Protein 2XJ4 (pdb70)

Sequence (270 aa):
TRVIVVGNEKGGAGKSTIAVHLVTALLYGGAKVAVIDLDLRQRTSARFFENRRAWLDNKKIELPEPLALNLSDNDVALAERPEEEQVAGFEAAFARAMAECDFILIDTPGGDSAITRMAHGRADLVVTPMMNDSFVDFDMLGTVDPVTLELTKPSLYSLTVWEGRKQRALSGQRQAMDWVVLRNRLATTEARNRKRLEDRLNALAKRVGFRIGPGLRDRVIYRELFPFGLTIADLSPQVRPVPVSLQHLAARQELRALMHSLGLSAYSGET

Secondary structure (DSSP, 8-state):
-EEEEE--SSS-TTHHHHHHHHHHHHHHTT--EEEEE--TTT-HHHHHHHHHHHHHHHHT------EEE-SSS-HHHHTTS-HHHHHHHHHHHHHHHHHH-SEEEEE--SS--HHHHHHHHT-SEEEEEEESSHHHHTTTEEE-TTT--EEEE-HHHHHHHHHHHHHHHH-SS---EEEEEEE--TT--GGGHHHHHHHHHHHHHHH--EEEE-----HHHHHHGGGT--GGG-BTTB--S---STTHHHHHHHHHHHHHTT-GGG----

Structure (mmCIF, N/CA/C/O backbone):
data_2XJ4
#
_entry.id   2XJ4
#
_cell.length_a   81.334
_cell.length_b   81.334
_cell.length_c   124.206
_cell.angle_alpha   90.00
_cell.angle_beta   90.00
_cell.angle_gamma   120.00
#
_symmetry.space_group_name_H-M   'H 3'
#
loop_
_entity.id
_entity.type
_entity.pdbx_description
1 polymer MIPZ
2 water water
#
loop_
_atom_site.group_PDB
_atom_site.id
_atom_site.type_symbol
_atom_site.label_atom_id
_atom_site.label_alt_id
_atom_site.label_comp_id
_atom_site.label_asym_id
_atom_site.label_entity_id
_atom_site.label_seq_id
_atom_site.pdbx_PDB_ins_code
_atom_site.Cartn_x
_atom_site.Cartn_y
_atom_site.Cartn_z
_atom_site.occupancy
_atom_site.B_iso_or_equiv
_atom_site.auth_seq_id
_atom_site.auth_comp_id
_atom_site.auth_asym_id
_atom_site.auth_atom_id
_atom_site.pdbx_PDB_model_num
ATOM 1 N N . THR A 1 4 ? 31.007 -30.819 7.394 1.00 29.55 4 THR A N 1
ATOM 2 C CA . THR A 1 4 ? 30.193 -29.587 7.087 1.00 26.57 4 THR A CA 1
ATOM 3 C C . THR A 1 4 ? 28.835 -29.968 6.514 1.00 27.43 4 THR A C 1
ATOM 4 O O . THR A 1 4 ? 28.795 -30.907 5.658 1.00 29.67 4 THR A O 1
ATOM 8 N N . ARG A 1 5 ? 27.740 -29.289 6.933 1.00 23.02 5 ARG A N 1
ATOM 9 C CA . ARG A 1 5 ? 26.437 -29.570 6.362 1.00 22.10 5 ARG A CA 1
ATOM 10 C C . ARG A 1 5 ? 25.955 -28.355 5.575 1.00 17.79 5 ARG A C 1
ATOM 11 O O . ARG A 1 5 ? 26.142 -27.207 6.015 1.00 19.13 5 ARG A O 1
ATOM 19 N N . VAL A 1 6 ? 25.416 -28.572 4.402 1.00 14.08 6 VAL A N 1
ATOM 20 C CA . VAL A 1 6 ? 24.997 -27.520 3.517 1.00 13.03 6 VAL A CA 1
ATOM 21 C C . VAL A 1 6 ? 23.496 -27.414 3.503 1.00 12.90 6 VAL A C 1
ATOM 22 O O . VAL A 1 6 ? 22.765 -28.421 3.292 1.00 13.55 6 VAL A O 1
ATOM 26 N N . ILE A 1 7 ? 22.999 -26.211 3.795 1.00 11.81 7 ILE A N 1
ATOM 27 C CA . ILE A 1 7 ? 21.559 -25.977 3.855 1.00 11.11 7 ILE A CA 1
ATOM 28 C C . ILE A 1 7 ? 21.239 -24.993 2.726 1.00 12.10 7 ILE A C 1
ATOM 29 O O . ILE A 1 7 ? 21.861 -23.886 2.670 1.00 13.43 7 ILE A O 1
ATOM 34 N N . VAL A 1 8 ? 20.282 -25.320 1.848 1.00 11.84 8 VAL A N 1
ATOM 35 C CA . VAL A 1 8 ? 19.986 -24.453 0.719 1.00 11.15 8 VAL A CA 1
ATOM 36 C C . VAL A 1 8 ? 18.563 -23.938 0.886 1.00 12.98 8 VAL A C 1
ATOM 37 O O . VAL A 1 8 ? 17.632 -24.789 1.028 1.00 15.79 8 VAL A O 1
ATOM 41 N N . VAL A 1 9 ? 18.341 -22.604 0.871 1.00 10.96 9 VAL A N 1
ATOM 42 C CA . VAL A 1 9 ? 16.969 -22.083 1.085 1.00 9.87 9 VAL A CA 1
ATOM 43 C C . VAL A 1 9 ? 16.545 -21.573 -0.267 1.00 13.31 9 VAL A C 1
ATOM 44 O O . VAL A 1 9 ? 17.285 -20.803 -0.929 1.00 14.73 9 VAL A O 1
ATOM 48 N N . GLY A 1 10 ? 15.369 -21.961 -0.704 1.00 14.40 10 GLY A N 1
ATOM 49 C CA . GLY A 1 10 ? 14.914 -21.527 -2.066 1.00 16.34 10 GLY A CA 1
ATOM 50 C C . GLY A 1 10 ? 13.425 -21.786 -2.275 1.00 16.58 10 GLY A C 1
ATOM 51 O O . GLY A 1 10 ? 12.811 -22.507 -1.493 1.00 14.78 10 GLY A O 1
ATOM 52 N N . ASN A 1 11 ? 12.869 -21.115 -3.291 1.00 15.13 11 ASN A N 1
ATOM 53 C CA . ASN A 1 11 ? 11.554 -21.513 -3.778 1.00 13.63 11 ASN A CA 1
ATOM 54 C C . ASN A 1 11 ? 11.425 -21.002 -5.207 1.00 16.39 11 ASN A C 1
ATOM 55 O O . ASN A 1 11 ? 12.366 -20.378 -5.721 1.00 17.90 11 ASN A O 1
ATOM 60 N N . GLU A 1 12 ? 10.312 -21.219 -5.866 1.00 16.47 12 GLU A N 1
ATOM 61 C CA . GLU A 1 12 ? 10.262 -20.990 -7.295 1.00 18.66 12 GLU A CA 1
ATOM 62 C C . GLU A 1 12 ? 10.312 -19.513 -7.637 1.00 19.17 12 GLU A C 1
ATOM 63 O O . GLU A 1 12 ? 10.960 -19.182 -8.638 1.00 21.09 12 GLU A O 1
ATOM 69 N N . LYS A 1 13 ? 9.685 -18.631 -6.821 1.00 18.55 13 LYS A N 1
ATOM 70 C CA . LYS A 1 13 ? 9.545 -17.213 -7.206 1.00 21.64 13 LYS A CA 1
ATOM 71 C C . LYS A 1 13 ? 10.285 -16.283 -6.282 1.00 20.47 13 LYS A C 1
ATOM 72 O O . LYS A 1 13 ? 10.231 -15.075 -6.504 1.00 23.08 13 LYS A O 1
ATOM 78 N N . GLY A 1 14 ? 11.001 -16.815 -5.273 1.00 18.23 14 GLY A N 1
ATOM 79 C CA . GLY A 1 14 ? 11.792 -15.962 -4.406 1.00 19.53 14 GLY A CA 1
ATOM 80 C C . GLY A 1 14 ? 10.937 -15.292 -3.326 1.00 21.99 14 GLY A C 1
ATOM 81 O O . GLY A 1 14 ? 11.366 -14.295 -2.706 1.00 25.02 14 GLY A O 1
ATOM 82 N N . GLY A 1 15 ? 9.700 -15.728 -3.071 1.00 21.79 15 GLY A N 1
ATOM 83 C CA . GLY A 1 15 ? 9.026 -14.914 -2.079 1.00 21.47 15 GLY A CA 1
ATOM 84 C C . GLY A 1 15 ? 8.835 -15.674 -0.759 1.00 17.47 15 GLY A C 1
ATOM 85 O O . GLY A 1 15 ? 9.783 -16.369 -0.314 1.00 15.98 15 GLY A O 1
ATOM 86 N N . ALA A 1 16 ? 7.675 -15.489 -0.103 1.00 17.42 16 ALA A N 1
ATOM 87 C CA . ALA A 1 16 ? 7.385 -16.256 1.137 1.00 15.04 16 ALA A CA 1
ATOM 88 C C . ALA A 1 16 ? 8.444 -16.035 2.243 1.00 14.41 16 ALA A C 1
ATOM 89 O O . ALA A 1 16 ? 8.722 -16.909 3.048 1.00 16.09 16 ALA A O 1
ATOM 91 N N . GLY A 1 17 ? 8.956 -14.806 2.311 1.00 13.93 17 GLY A N 1
ATOM 92 C CA . GLY A 1 17 ? 9.830 -14.499 3.463 1.00 15.13 17 GLY A CA 1
ATOM 93 C C . GLY A 1 17 ? 11.110 -15.306 3.384 1.00 13.42 17 GLY A C 1
ATOM 94 O O . GLY A 1 17 ? 11.802 -15.462 4.425 1.00 15.38 17 GLY A O 1
ATOM 95 N N . LYS A 1 18 ? 11.548 -15.716 2.184 1.00 13.55 18 LYS A N 1
ATOM 96 C CA . LYS A 1 18 ? 12.674 -16.682 2.098 1.00 14.23 18 LYS A CA 1
ATOM 97 C C . LYS A 1 18 ? 13.938 -16.143 2.753 1.00 12.72 18 LYS A C 1
ATOM 98 O O . LYS A 1 18 ? 14.610 -16.858 3.508 1.00 13.43 18 LYS A O 1
ATOM 104 N N . SER A 1 19 ? 14.334 -14.892 2.467 1.00 12.40 19 SER A N 1
ATOM 105 C CA . SER A 1 19 ? 15.579 -14.374 3.025 1.00 11.72 19 SER A CA 1
ATOM 106 C C . SER A 1 19 ? 15.464 -14.042 4.507 1.00 12.11 19 SER A C 1
ATOM 107 O O . SER A 1 19 ? 16.448 -14.208 5.225 1.00 13.69 19 SER A O 1
ATOM 110 N N . THR A 1 20 ? 14.257 -13.704 5.004 1.00 11.96 20 THR A N 1
ATOM 111 C CA . THR A 1 20 ? 14.124 -13.523 6.436 1.00 11.45 20 THR A CA 1
ATOM 112 C C . THR A 1 20 ? 14.327 -14.871 7.133 1.00 12.18 20 THR A C 1
ATOM 113 O O . THR A 1 20 ? 15.019 -14.934 8.153 1.00 13.28 20 THR A O 1
ATOM 117 N N . ILE A 1 21 ? 13.765 -15.959 6.560 1.00 10.78 21 ILE A N 1
ATOM 118 C CA . ILE A 1 21 ? 14.040 -17.276 7.152 1.00 11.12 21 ILE A CA 1
ATOM 119 C C . ILE A 1 21 ? 15.513 -17.618 7.037 1.00 11.00 21 ILE A C 1
ATOM 120 O O . ILE A 1 21 ? 16.100 -18.093 8.030 1.00 12.14 21 ILE A O 1
ATOM 125 N N . ALA A 1 22 ? 16.151 -17.363 5.875 1.00 10.75 22 ALA A N 1
ATOM 126 C CA . ALA A 1 22 ? 17.552 -17.754 5.765 1.00 11.37 22 ALA A CA 1
ATOM 127 C C . ALA A 1 22 ? 18.436 -17.072 6.828 1.00 10.23 22 ALA A C 1
ATOM 128 O O . ALA A 1 22 ? 19.292 -17.736 7.463 1.00 12.74 22 ALA A O 1
ATOM 130 N N . VAL A 1 23 ? 18.231 -15.736 7.050 1.00 9.66 23 VAL A N 1
ATOM 131 C CA . VAL A 1 23 ? 19.173 -15.043 7.965 1.00 8.99 23 VAL A CA 1
ATOM 132 C C 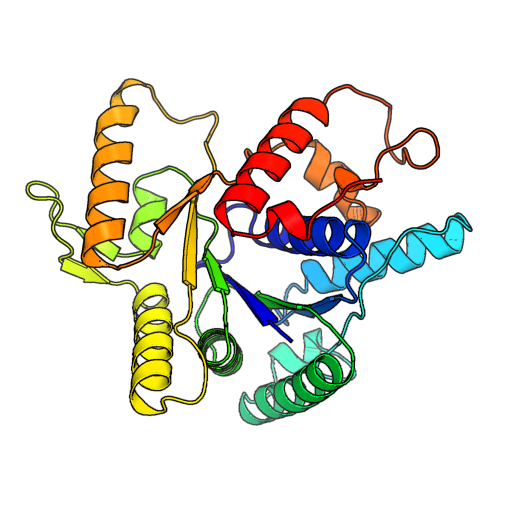. VAL A 1 23 ? 18.852 -15.415 9.431 1.00 10.48 23 VAL A C 1
ATOM 133 O O . VAL A 1 23 ? 19.760 -15.399 10.244 1.00 11.91 23 VAL A O 1
ATOM 137 N N . HIS A 1 24 ? 17.588 -15.784 9.728 1.00 10.54 24 HIS A N 1
ATOM 138 C CA . HIS A 1 24 ? 17.266 -16.264 11.092 1.00 10.41 24 HIS A CA 1
ATOM 139 C C . HIS A 1 24 ? 17.822 -17.670 11.314 1.00 11.77 24 HIS A C 1
ATOM 140 O O . HIS A 1 24 ? 18.226 -17.981 12.443 1.00 13.80 24 HIS A O 1
ATOM 147 N N . LEU A 1 25 ? 17.883 -18.519 10.292 1.00 12.28 25 LEU A N 1
ATOM 148 C CA . LEU A 1 25 ? 18.548 -19.834 10.437 1.00 13.55 25 LEU A CA 1
ATOM 149 C C . LEU A 1 25 ? 20.040 -19.626 10.735 1.00 12.87 25 LEU A C 1
ATOM 150 O O . LEU A 1 25 ? 20.595 -20.242 11.672 1.00 14.85 25 LEU A O 1
ATOM 155 N N . VAL A 1 26 ? 20.677 -18.659 10.047 1.00 11.97 26 VAL A N 1
ATOM 156 C CA . VAL A 1 26 ? 22.051 -18.442 10.241 1.00 11.83 26 VAL A CA 1
ATOM 157 C C . VAL A 1 26 ? 22.270 -17.952 11.687 1.00 11.68 26 VAL A C 1
ATOM 158 O O . VAL A 1 26 ? 23.168 -18.485 12.350 1.00 13.03 26 VAL A O 1
ATOM 162 N N . THR A 1 27 ? 21.547 -16.928 12.180 1.00 12.32 27 THR A N 1
ATOM 163 C CA . THR A 1 27 ? 21.851 -16.491 13.551 1.00 12.45 27 THR A CA 1
ATOM 164 C C . THR A 1 27 ? 21.501 -17.542 14.574 1.00 13.99 27 THR A C 1
ATOM 165 O O . THR A 1 27 ? 22.202 -17.628 15.615 1.00 15.73 27 THR A O 1
ATOM 169 N N . ALA A 1 28 ? 20.439 -18.325 14.385 1.00 13.38 28 ALA A N 1
ATOM 170 C CA . ALA A 1 28 ? 20.133 -19.395 15.362 1.00 13.84 28 ALA A CA 1
ATOM 171 C C . ALA A 1 28 ? 21.340 -20.343 15.444 1.00 13.29 28 ALA A C 1
ATOM 172 O O . ALA A 1 28 ? 21.725 -20.775 16.561 1.00 14.47 28 ALA A O 1
ATOM 174 N N . LEU A 1 29 ? 21.940 -20.716 14.298 1.00 13.50 29 LEU A N 1
ATOM 175 C CA . LEU A 1 29 ? 23.087 -21.677 14.355 1.00 15.03 29 LEU A CA 1
ATOM 176 C C . LEU A 1 29 ? 24.337 -20.969 14.929 1.00 14.68 29 LEU A C 1
ATOM 177 O O . LEU A 1 29 ? 25.102 -21.618 15.687 1.00 17.39 29 LEU A O 1
ATOM 182 N N . LEU A 1 30 ? 24.523 -19.663 14.697 1.00 14.62 30 LEU A N 1
ATOM 183 C CA . LEU A 1 30 ? 25.666 -18.945 15.310 1.00 14.41 30 LEU A CA 1
ATOM 184 C C . LEU A 1 30 ? 25.494 -18.916 16.835 1.00 15.20 30 LEU A C 1
ATOM 185 O O . LEU A 1 30 ? 26.484 -19.206 17.542 1.00 18.60 30 LEU A O 1
ATOM 190 N N . TYR A 1 31 ? 24.302 -18.634 17.356 1.00 16.11 31 TYR A N 1
ATOM 191 C CA . TYR A 1 31 ? 24.169 -18.609 18.819 1.00 17.57 31 TYR A CA 1
ATOM 192 C C . TYR A 1 31 ? 24.276 -19.997 19.426 1.00 19.23 31 TYR A C 1
ATOM 193 O O . TYR A 1 31 ? 24.482 -20.145 20.648 1.00 22.99 31 TYR A O 1
ATOM 202 N N . GLY A 1 32 ? 24.106 -21.019 18.600 1.00 17.52 32 GLY A N 1
ATOM 203 C CA . GLY A 1 32 ? 24.302 -22.450 19.069 1.00 21.01 32 GLY A CA 1
ATOM 204 C C . GLY A 1 32 ? 25.780 -22.795 19.075 1.00 23.59 32 GLY A C 1
ATOM 205 O O . GLY A 1 32 ? 26.188 -23.931 19.531 1.00 27.74 32 GLY A O 1
ATOM 206 N N . GLY A 1 33 ? 26.637 -21.844 18.664 1.00 23.13 33 GLY A N 1
ATOM 207 C CA . GLY A 1 33 ? 28.090 -22.079 18.743 1.00 24.23 33 GLY A CA 1
ATOM 208 C C . GLY A 1 33 ? 28.713 -22.641 17.465 1.00 24.47 33 GLY A C 1
ATOM 209 O O . GLY A 1 33 ? 29.941 -22.918 17.420 1.00 27.83 33 GLY A O 1
ATOM 210 N N . ALA A 1 34 ? 27.982 -22.655 16.349 1.00 22.17 34 ALA A N 1
ATOM 211 C CA . ALA A 1 34 ? 28.591 -23.115 15.121 1.00 22.87 34 ALA A CA 1
ATOM 212 C C . ALA A 1 34 ? 29.284 -21.983 14.303 1.00 22.05 34 ALA A C 1
ATOM 213 O O . ALA A 1 34 ? 28.895 -20.775 14.429 1.00 22.61 34 ALA A O 1
ATOM 215 N N . LYS A 1 35 ? 30.278 -22.351 13.471 1.00 20.89 35 LYS A N 1
ATOM 216 C CA . LYS A 1 35 ? 30.769 -21.413 12.489 1.00 19.82 35 LYS A CA 1
ATOM 217 C C . LYS A 1 35 ? 29.913 -21.600 11.239 1.00 18.73 35 LYS A C 1
ATOM 218 O O . LYS A 1 35 ? 29.685 -22.751 10.749 1.00 17.84 35 LYS A O 1
ATOM 224 N N . VAL A 1 36 ? 29.350 -20.490 10.739 1.00 15.76 36 VAL A N 1
ATOM 225 C CA . VAL A 1 36 ? 28.389 -20.569 9.635 1.00 13.53 36 VAL A CA 1
ATOM 226 C C . VAL A 1 36 ? 28.824 -19.656 8.498 1.00 13.51 36 VAL A C 1
ATOM 227 O O . VAL A 1 36 ? 29.174 -18.473 8.735 1.00 15.12 36 VAL A O 1
ATOM 231 N N . ALA A 1 37 ? 28.867 -20.213 7.282 1.00 13.73 37 ALA A N 1
ATOM 232 C CA . ALA A 1 37 ? 29.116 -19.423 6.078 1.00 13.41 37 ALA A CA 1
ATOM 233 C C . ALA A 1 37 ? 27.792 -19.058 5.460 1.00 15.05 37 ALA A C 1
ATOM 234 O O . ALA A 1 37 ? 26.822 -19.894 5.539 1.00 15.45 37 ALA A O 1
ATOM 236 N N . VAL A 1 38 ? 27.729 -17.915 4.808 1.00 11.23 38 VAL A N 1
ATOM 237 C CA . VAL A 1 38 ? 26.540 -17.555 4.067 1.00 11.84 38 VAL A CA 1
ATOM 238 C C . VAL A 1 38 ? 26.953 -17.212 2.640 1.00 12.33 38 VAL A C 1
ATOM 239 O O . VAL A 1 38 ? 27.834 -16.350 2.447 1.00 13.69 38 VAL A O 1
ATOM 243 N N . ILE A 1 39 ? 26.304 -17.838 1.653 1.00 11.93 39 ILE A N 1
ATOM 244 C CA . ILE A 1 39 ? 26.572 -17.571 0.221 1.00 11.94 39 ILE A CA 1
ATOM 245 C C . ILE A 1 39 ? 25.220 -17.165 -0.348 1.00 12.89 39 ILE A C 1
ATOM 246 O O . ILE A 1 39 ? 24.263 -17.931 -0.223 1.00 13.89 39 ILE A O 1
ATOM 251 N N . ASP A 1 40 ? 25.120 -15.995 -0.958 1.00 13.04 40 ASP A N 1
ATOM 252 C CA . ASP A 1 40 ? 23.871 -15.473 -1.521 1.00 11.61 40 ASP A CA 1
ATOM 253 C C . ASP A 1 40 ? 23.926 -15.573 -3.063 1.00 13.83 40 ASP A C 1
ATOM 254 O O . ASP A 1 40 ? 24.693 -14.820 -3.682 1.00 14.62 40 ASP A O 1
ATOM 259 N N . LEU A 1 41 ? 23.140 -16.490 -3.657 1.00 12.73 41 LEU A N 1
ATOM 260 C CA . LEU A 1 41 ? 23.167 -16.643 -5.086 1.00 13.66 41 LEU A CA 1
ATOM 261 C C . LEU A 1 41 ? 22.132 -15.743 -5.740 1.00 13.64 41 LEU A C 1
ATOM 262 O O . LEU A 1 41 ? 21.999 -15.799 -7.001 1.00 15.08 41 LEU A O 1
ATOM 267 N N . ASP A 1 42 ? 21.437 -14.879 -4.938 1.00 14.53 42 ASP A N 1
ATOM 268 C CA . ASP A 1 42 ? 20.585 -13.905 -5.599 1.00 15.27 42 ASP A CA 1
ATOM 269 C C . ASP A 1 42 ? 21.477 -12.707 -5.975 1.00 14.65 42 ASP A C 1
ATOM 270 O O . ASP A 1 42 ? 21.657 -11.771 -5.165 1.00 15.49 42 ASP A O 1
ATOM 275 N N . LEU A 1 43 ? 22.157 -12.796 -7.110 1.00 14.88 43 LEU A N 1
ATOM 276 C CA . LEU A 1 43 ? 23.212 -11.826 -7.445 1.00 15.25 43 LEU A CA 1
ATOM 277 C C . LEU A 1 43 ? 22.640 -10.468 -7.682 1.00 16.65 43 LEU A C 1
ATOM 278 O O . LEU A 1 43 ? 23.316 -9.468 -7.345 1.00 18.55 43 LEU A O 1
ATOM 283 N N . ARG A 1 44 ? 21.417 -10.397 -8.195 1.00 18.38 44 ARG A N 1
ATOM 284 C CA . ARG A 1 44 ? 20.782 -9.037 -8.479 1.00 21.68 44 ARG A CA 1
ATOM 285 C C . ARG A 1 44 ? 20.312 -8.341 -7.212 1.00 21.49 44 ARG A C 1
ATOM 286 O O . ARG A 1 44 ? 20.548 -7.143 -7.054 1.00 24.06 44 ARG A O 1
ATOM 294 N N . GLN A 1 45 ? 19.670 -9.071 -6.288 1.00 19.46 45 GLN A N 1
ATOM 295 C CA . GLN A 1 45 ? 19.036 -8.396 -5.133 1.00 17.29 45 GLN A CA 1
ATOM 296 C C . GLN A 1 45 ? 19.879 -8.550 -3.872 1.00 15.91 45 GLN A C 1
ATOM 297 O O . GLN A 1 45 ? 19.885 -7.618 -3.018 1.00 17.06 45 GLN A O 1
ATOM 303 N N . ARG A 1 46 ? 20.652 -9.633 -3.745 1.00 14.08 46 ARG A N 1
ATOM 304 C CA . ARG A 1 46 ? 21.575 -9.791 -2.593 1.00 13.82 46 ARG A CA 1
ATOM 305 C C . ARG A 1 46 ? 20.949 -9.575 -1.223 1.00 13.94 46 ARG A C 1
ATOM 306 O O . ARG A 1 46 ? 21.582 -8.956 -0.336 1.00 14.36 46 ARG A O 1
ATOM 314 N N . THR A 1 47 ? 19.692 -10.018 -1.023 1.00 13.51 47 THR A N 1
ATOM 315 C CA . THR A 1 47 ? 19.036 -9.698 0.248 1.00 12.42 47 THR A CA 1
ATOM 316 C C . THR A 1 47 ? 19.831 -10.221 1.430 1.00 11.83 47 THR A C 1
ATOM 317 O O . THR A 1 47 ? 19.993 -9.457 2.418 1.00 12.58 47 THR A O 1
ATOM 321 N N . SER A 1 48 ? 20.300 -11.485 1.370 1.00 12.11 48 SER A N 1
ATOM 322 C CA . SER A 1 48 ? 21.019 -12.031 2.559 1.00 12.32 48 SER A CA 1
ATOM 323 C C . SER A 1 48 ? 22.411 -11.392 2.680 1.00 11.03 48 SER A C 1
ATOM 324 O O . SER A 1 48 ? 22.864 -11.101 3.820 1.00 12.93 48 SER A O 1
ATOM 327 N N . ALA A 1 49 ? 23.110 -11.261 1.540 1.00 11.70 49 ALA A N 1
ATOM 328 C CA . ALA A 1 49 ? 24.425 -10.643 1.665 1.00 11.33 49 ALA A CA 1
ATOM 329 C C . ALA A 1 49 ? 24.337 -9.237 2.209 1.00 11.11 49 ALA A C 1
ATOM 330 O O . ALA A 1 49 ? 25.193 -8.824 3.071 1.00 12.93 49 ALA A O 1
ATOM 332 N N . ARG A 1 50 ? 23.349 -8.466 1.721 1.00 10.40 50 ARG A N 1
ATOM 333 C CA . ARG A 1 50 ? 23.203 -7.100 2.249 1.00 11.38 50 ARG A CA 1
ATOM 334 C C . ARG A 1 50 ? 22.873 -7.118 3.719 1.00 11.67 50 ARG A C 1
ATOM 335 O O . ARG A 1 50 ? 23.345 -6.227 4.479 1.00 12.33 50 ARG A O 1
ATOM 343 N N . PHE A 1 51 ? 22.010 -8.040 4.141 1.00 10.10 51 PHE A N 1
ATOM 344 C CA . PHE A 1 51 ? 21.664 -8.141 5.540 1.00 10.40 51 PHE A CA 1
ATOM 345 C C . PHE A 1 51 ? 22.946 -8.227 6.358 1.00 10.60 51 PHE A C 1
ATOM 346 O O . PHE A 1 51 ? 23.066 -7.554 7.415 1.00 10.62 51 PHE A O 1
ATOM 354 N N . PHE A 1 52 ? 23.876 -9.133 5.959 1.00 11.83 52 PHE A N 1
ATOM 355 C CA . PHE A 1 52 ? 25.074 -9.326 6.810 1.00 10.05 52 PHE A CA 1
ATOM 356 C C . PHE A 1 52 ? 26.068 -8.205 6.643 1.00 11.05 52 PHE A C 1
ATOM 357 O O . PHE A 1 52 ? 26.825 -7.889 7.592 1.00 13.15 52 PHE A O 1
ATOM 365 N N . GLU A 1 53 ? 26.031 -7.502 5.517 1.00 11.53 53 GLU A N 1
ATOM 366 C CA . GLU A 1 53 ? 26.826 -6.220 5.404 1.00 12.93 53 GLU A CA 1
ATOM 367 C C . GLU A 1 53 ? 26.248 -5.173 6.365 1.00 11.30 53 GLU A C 1
ATOM 368 O O . GLU A 1 53 ? 27.022 -4.392 7.016 1.00 12.69 53 GLU A O 1
ATOM 374 N N . ASN A 1 54 ? 24.909 -5.126 6.494 1.00 10.26 54 ASN A N 1
ATOM 375 C CA . ASN A 1 54 ? 24.293 -4.174 7.440 1.00 10.51 54 ASN A CA 1
ATOM 376 C C . ASN A 1 54 ? 24.680 -4.539 8.839 1.00 10.75 54 ASN A C 1
ATOM 377 O O . ASN A 1 54 ? 24.967 -3.633 9.638 1.00 11.29 54 ASN A O 1
ATOM 382 N N . ARG A 1 55 ? 24.684 -5.837 9.160 1.00 10.84 55 ARG A N 1
ATOM 383 C CA . ARG A 1 55 ? 24.989 -6.299 10.542 1.00 9.94 55 ARG A CA 1
ATOM 384 C C . ARG A 1 55 ? 26.427 -5.858 10.877 1.00 10.85 55 ARG A C 1
ATOM 385 O O . ARG A 1 55 ? 26.697 -5.342 11.975 1.00 13.24 55 ARG A O 1
ATOM 393 N N . ARG A 1 56 ? 27.379 -6.085 9.950 1.00 12.28 56 ARG A N 1
ATOM 394 C CA . ARG A 1 56 ? 28.826 -5.724 10.199 1.00 13.03 56 ARG A CA 1
ATOM 395 C C . ARG A 1 56 ? 28.922 -4.223 10.428 1.00 12.88 56 ARG A C 1
ATOM 396 O O . ARG A 1 56 ? 29.582 -3.762 11.353 1.00 15.39 56 ARG A O 1
ATOM 404 N N . ALA A 1 57 ? 28.271 -3.438 9.599 1.00 11.77 57 ALA A N 1
ATOM 405 C CA . ALA A 1 57 ? 28.345 -1.973 9.685 1.00 12.97 57 ALA A CA 1
ATOM 406 C C . ALA A 1 57 ? 27.684 -1.470 10.993 1.00 14.72 57 ALA A C 1
ATOM 407 O O . ALA A 1 57 ? 28.237 -0.529 11.642 1.00 17.71 57 ALA A O 1
ATOM 409 N N . TRP A 1 58 ? 26.550 -2.050 11.359 1.00 13.39 58 TRP A N 1
ATOM 410 C CA . TRP A 1 58 ? 25.877 -1.581 12.589 1.00 13.76 58 TRP A CA 1
ATOM 411 C C . TRP A 1 58 ? 26.685 -1.932 13.824 1.00 16.27 58 TRP A C 1
ATOM 412 O O . TRP A 1 58 ? 26.906 -1.081 14.732 1.00 17.74 58 TRP A O 1
ATOM 423 N N . LEU A 1 59 ? 27.226 -3.144 13.882 1.00 15.22 59 LEU A N 1
ATOM 424 C CA . LEU A 1 59 ? 28.048 -3.583 15.020 1.00 17.02 59 LEU A CA 1
ATOM 425 C C . LEU A 1 59 ? 29.335 -2.792 15.101 1.00 18.11 59 LEU A C 1
ATOM 426 O O . LEU A 1 59 ? 29.787 -2.477 16.213 1.00 21.72 59 LEU A O 1
ATOM 431 N N . ASP A 1 60 ? 29.918 -2.436 13.972 1.00 19.34 60 ASP A N 1
ATOM 432 C CA . ASP A 1 60 ? 31.166 -1.658 13.977 1.00 23.18 60 ASP A CA 1
ATOM 433 C C . ASP A 1 60 ? 30.856 -0.297 14.507 1.00 23.85 60 ASP A C 1
ATOM 434 O O . ASP A 1 60 ? 31.617 0.267 15.280 1.00 27.80 60 ASP A O 1
ATOM 439 N N . ASN A 1 61 ? 29.720 0.252 14.140 1.00 22.56 61 ASN A N 1
ATOM 440 C CA . ASN A 1 61 ? 29.408 1.591 14.566 1.00 26.15 61 ASN A CA 1
ATOM 441 C C . ASN A 1 61 ? 29.021 1.660 16.040 1.00 25.10 61 ASN A C 1
ATOM 442 O O . ASN A 1 61 ? 29.420 2.591 16.757 1.00 28.20 61 ASN A O 1
ATOM 447 N N . LYS A 1 62 ? 28.312 0.648 16.528 1.00 25.93 62 LYS A N 1
ATOM 448 C CA . LYS A 1 62 ? 27.971 0.579 17.939 1.00 25.84 62 LYS A CA 1
ATOM 449 C C . LYS A 1 62 ? 29.052 0.045 18.871 1.00 29.09 62 LYS A C 1
ATOM 450 O O . LYS A 1 62 ? 28.879 0.112 20.136 1.00 31.25 62 LYS A O 1
ATOM 456 N N . LYS A 1 63 ? 30.133 -0.499 18.304 1.00 29.68 63 LYS A N 1
ATOM 457 C CA . LYS A 1 63 ? 31.112 -1.228 19.079 1.00 32.41 63 LYS A CA 1
ATOM 458 C C . LYS A 1 63 ? 30.487 -2.293 19.992 1.00 32.45 63 LYS A C 1
ATOM 459 O O . LYS A 1 63 ? 30.906 -2.413 21.157 1.00 35.22 63 LYS A O 1
ATOM 465 N N . ILE A 1 64 ? 29.503 -3.066 19.476 1.00 31.24 64 ILE A N 1
ATOM 466 C CA . ILE A 1 64 ? 28.848 -4.201 20.178 1.00 30.48 64 ILE A CA 1
ATOM 467 C C . ILE A 1 64 ? 29.332 -5.418 19.485 1.00 29.43 64 ILE A C 1
ATOM 468 O O . ILE A 1 64 ? 29.612 -5.373 18.258 1.00 31.49 64 ILE A O 1
ATOM 473 N N . GLU A 1 65 ? 29.527 -6.461 20.242 1.00 28.00 65 GLU A N 1
ATOM 474 C CA . GLU A 1 65 ? 29.969 -7.763 19.669 1.00 30.06 65 GLU A CA 1
ATOM 475 C C . GLU A 1 65 ? 28.764 -8.734 19.626 1.00 28.02 65 GLU A C 1
ATOM 476 O O . GLU A 1 65 ? 28.054 -8.898 20.601 1.00 30.26 65 GLU A O 1
ATOM 482 N N . LEU A 1 66 ? 28.430 -9.224 18.449 1.00 23.15 66 LEU A N 1
ATOM 483 C CA . LEU A 1 66 ? 27.363 -10.251 18.311 1.00 19.15 66 LEU A CA 1
ATOM 484 C C . LEU A 1 66 ? 27.981 -11.267 17.339 1.00 17.49 66 LEU A C 1
ATOM 485 O O . LEU A 1 66 ? 28.886 -10.932 16.596 1.00 20.23 66 LEU A O 1
ATOM 490 N N . PRO A 1 67 ? 27.497 -12.513 17.312 1.00 16.95 67 PRO A N 1
ATOM 491 C CA . PRO A 1 67 ? 28.112 -13.492 16.381 1.00 16.75 67 PRO A CA 1
ATOM 492 C C . PRO A 1 67 ? 27.827 -13.055 14.937 1.00 15.14 67 PRO A C 1
ATOM 493 O O . PRO A 1 67 ? 26.760 -12.443 14.644 1.00 15.42 67 PRO A O 1
ATOM 497 N N . GLU A 1 68 ? 28.731 -13.362 14.026 1.00 14.64 68 GLU A N 1
ATOM 498 C CA . GLU A 1 68 ? 28.517 -13.021 12.597 1.00 13.34 68 GLU A CA 1
ATOM 499 C C . GLU A 1 68 ? 28.997 -14.196 11.787 1.00 13.06 68 GLU A C 1
ATOM 500 O O . GLU A 1 68 ? 29.932 -14.894 12.162 1.00 15.92 68 GLU A O 1
ATOM 506 N N . PRO A 1 69 ? 28.383 -14.388 10.650 1.00 12.65 69 PRO A N 1
ATOM 507 C CA . PRO A 1 69 ? 28.746 -15.556 9.822 1.00 12.27 69 PRO A CA 1
ATOM 508 C C . PRO A 1 69 ? 29.961 -15.141 8.955 1.00 13.15 69 PRO A C 1
ATOM 509 O O . PRO A 1 69 ? 30.284 -13.895 8.843 1.00 15.08 69 PRO A O 1
ATOM 513 N N . LEU A 1 70 ? 30.540 -16.121 8.255 1.00 13.59 70 LEU A N 1
ATOM 514 C CA . LEU A 1 70 ? 31.503 -15.807 7.232 1.00 12.74 70 LEU A CA 1
ATOM 515 C C . LEU A 1 70 ? 30.694 -15.579 5.944 1.00 14.20 70 LEU A C 1
ATOM 516 O O . LEU A 1 70 ? 30.142 -16.495 5.321 1.00 15.04 70 LEU A O 1
ATOM 521 N N . ALA A 1 71 ? 30.603 -14.345 5.551 1.00 14.31 71 ALA A N 1
ATOM 522 C CA . ALA A 1 71 ? 29.786 -13.975 4.388 1.00 13.76 71 ALA A CA 1
ATOM 523 C C . ALA A 1 71 ? 30.705 -13.989 3.187 1.00 15.49 71 ALA A C 1
ATOM 524 O O . ALA A 1 71 ? 31.666 -13.231 3.126 1.00 20.58 71 ALA A O 1
ATOM 526 N N . LEU A 1 72 ? 30.384 -14.801 2.173 1.00 14.32 72 LEU A N 1
ATOM 527 C CA . LEU A 1 72 ? 31.275 -14.992 1.026 1.00 14.46 72 LEU A CA 1
ATOM 528 C C . LEU A 1 72 ? 30.619 -14.482 -0.235 1.00 15.45 72 LEU A C 1
ATOM 529 O O . LEU A 1 72 ? 29.548 -14.935 -0.617 1.00 18.01 72 LEU A O 1
ATOM 534 N N . ASN A 1 73 ? 31.320 -13.545 -0.895 1.00 14.49 73 ASN A N 1
ATOM 535 C CA . ASN A 1 73 ? 30.819 -13.084 -2.223 1.00 15.13 73 ASN A CA 1
ATOM 536 C C . ASN A 1 73 ? 31.424 -13.945 -3.331 1.00 15.43 73 ASN A C 1
ATOM 537 O O . ASN A 1 73 ? 32.491 -14.583 -3.149 1.00 18.66 73 ASN A O 1
ATOM 542 N N . LEU A 1 74 ? 30.772 -14.002 -4.469 1.00 15.86 74 LEU A N 1
ATOM 543 C CA . LEU A 1 74 ? 31.240 -14.870 -5.552 1.00 16.29 74 LEU A CA 1
ATOM 544 C C . LEU A 1 74 ? 32.237 -14.108 -6.423 1.00 17.79 74 LEU A C 1
ATOM 545 O O . LEU A 1 74 ? 32.968 -14.742 -7.187 1.00 22.81 74 LEU A O 1
ATOM 550 N N . SER A 1 75 ? 32.320 -12.777 -6.308 1.00 17.09 75 SER A N 1
ATOM 551 C CA . SER A 1 75 ? 33.257 -11.992 -7.126 1.00 17.67 75 SER A CA 1
ATOM 552 C C . SER A 1 75 ? 33.498 -10.672 -6.432 1.00 19.10 75 SER A C 1
ATOM 553 O O . SER A 1 75 ? 32.957 -10.402 -5.317 1.00 19.82 75 SER A O 1
ATOM 556 N N . ASP A 1 76 ? 34.298 -9.818 -7.075 1.00 20.73 76 ASP A N 1
ATOM 557 C CA . ASP A 1 76 ? 34.465 -8.425 -6.586 1.00 23.11 76 ASP A CA 1
ATOM 558 C C . ASP A 1 76 ? 33.237 -7.551 -6.714 1.00 21.30 76 ASP A C 1
ATOM 559 O O . ASP A 1 76 ? 33.174 -6.467 -6.079 1.00 22.94 76 ASP A O 1
ATOM 564 N N . ASN A 1 77 ? 32.249 -7.943 -7.544 1.00 18.88 77 ASN A N 1
ATOM 565 C CA . ASN A 1 77 ? 31.030 -7.162 -7.616 1.00 18.37 77 ASN A CA 1
ATOM 566 C C . ASN A 1 77 ? 29.943 -8.099 -8.024 1.00 16.69 77 ASN A C 1
ATOM 567 O O . ASN A 1 77 ? 29.763 -8.384 -9.260 1.00 16.72 77 ASN A O 1
ATOM 572 N N . ASP A 1 78 ? 29.208 -8.616 -7.049 1.00 16.94 78 ASP A N 1
ATOM 573 C CA . ASP A 1 78 ? 28.227 -9.706 -7.391 1.00 15.98 78 ASP A CA 1
ATOM 574 C C . ASP A 1 78 ? 27.040 -9.155 -8.149 1.00 16.54 78 ASP A C 1
ATOM 575 O O . ASP A 1 78 ? 26.437 -9.890 -8.965 1.00 17.75 78 ASP A O 1
ATOM 580 N N . VAL A 1 79 ? 26.680 -7.873 -7.930 1.00 16.63 79 VAL A N 1
ATOM 581 C CA . VAL A 1 79 ? 25.579 -7.263 -8.758 1.00 17.43 79 VAL A CA 1
ATOM 582 C C . VAL A 1 79 ? 25.987 -7.282 -10.224 1.00 18.47 79 VAL A C 1
ATOM 583 O O . VAL A 1 79 ? 25.199 -7.711 -11.094 1.00 21.14 79 VAL A O 1
ATOM 587 N N . ALA A 1 80 ? 27.221 -6.924 -10.518 1.00 17.57 80 ALA A N 1
ATOM 588 C CA . ALA A 1 80 ? 27.678 -6.994 -11.914 1.00 19.19 80 ALA A CA 1
ATOM 589 C C . ALA A 1 80 ? 27.759 -8.438 -12.414 1.00 18.84 80 ALA A C 1
ATOM 590 O O . ALA A 1 80 ? 27.480 -8.703 -13.569 1.00 19.65 80 ALA A O 1
ATOM 592 N N . LEU A 1 81 ? 28.163 -9.386 -11.550 1.00 17.25 81 LEU A N 1
ATOM 593 C CA . LEU A 1 81 ? 28.261 -10.807 -11.905 1.00 15.90 81 LEU A CA 1
ATOM 594 C C . LEU A 1 81 ? 26.892 -11.349 -12.346 1.00 16.09 81 LEU A C 1
ATOM 595 O O . LEU A 1 81 ? 26.864 -12.283 -13.176 1.00 18.95 81 LEU A O 1
ATOM 600 N N . ALA A 1 82 ? 25.810 -10.766 -11.924 1.00 18.69 82 ALA A N 1
ATOM 601 C CA . ALA A 1 82 ? 24.481 -11.242 -12.330 1.00 18.61 82 ALA A CA 1
ATOM 602 C C . ALA A 1 82 ? 24.308 -11.202 -13.818 1.00 21.80 82 ALA A C 1
ATOM 603 O O . ALA A 1 82 ? 23.443 -11.942 -14.383 1.00 23.72 82 ALA A O 1
ATOM 605 N N . GLU A 1 83 ? 25.001 -10.277 -14.463 1.00 20.02 83 GLU A N 1
ATOM 606 C CA . GLU A 1 83 ? 24.788 -10.043 -15.901 1.00 22.22 83 GLU A CA 1
ATOM 607 C C . GLU A 1 83 ? 25.863 -10.753 -16.708 1.00 21.63 83 GLU A C 1
ATOM 608 O O . GLU A 1 83 ? 25.873 -10.625 -17.928 1.00 28.45 83 GLU A O 1
ATOM 614 N N . ARG A 1 84 ? 26.849 -11.423 -16.077 1.00 20.87 84 ARG A N 1
ATOM 615 C CA . ARG A 1 84 ? 27.920 -12.177 -16.748 1.00 19.65 84 ARG A CA 1
ATOM 616 C C . ARG A 1 84 ? 27.510 -13.565 -17.153 1.00 19.83 84 ARG A C 1
ATOM 617 O O . ARG A 1 84 ? 26.525 -14.133 -16.607 1.00 19.74 84 ARG A O 1
ATOM 625 N N . PRO A 1 85 ? 28.260 -14.181 -18.081 1.00 20.55 85 PRO A N 1
ATOM 626 C CA . PRO A 1 85 ? 27.961 -15.545 -18.459 1.00 20.92 85 PRO A CA 1
ATOM 627 C C . PRO A 1 85 ? 27.892 -16.518 -17.286 1.00 20.40 85 PRO A C 1
ATOM 628 O O . PRO A 1 85 ? 28.612 -16.368 -16.244 1.00 21.13 85 PRO A O 1
ATOM 632 N N . GLU A 1 86 ? 27.060 -17.524 -17.438 1.00 20.68 86 GLU A N 1
ATOM 633 C CA . GLU A 1 86 ? 26.911 -18.474 -16.306 1.00 20.60 86 GLU A CA 1
ATOM 634 C C . GLU A 1 86 ? 28.196 -19.203 -15.955 1.00 21.77 86 GLU A C 1
ATOM 635 O O . GLU A 1 86 ? 28.413 -19.545 -14.790 1.00 20.56 86 GLU A O 1
ATOM 641 N N . GLU A 1 87 ? 29.068 -19.436 -16.929 1.00 22.57 87 GLU A N 1
ATOM 642 C CA . GLU A 1 87 ? 30.318 -20.125 -16.609 1.00 23.62 87 GLU A CA 1
ATOM 643 C C . GLU A 1 87 ? 31.126 -19.231 -15.564 1.00 22.11 87 GLU A C 1
ATOM 644 O O . GLU A 1 87 ? 31.789 -19.770 -14.730 1.00 21.45 87 GLU A O 1
ATOM 650 N N . GLU A 1 88 ? 31.016 -17.898 -15.625 1.00 19.54 88 GLU A N 1
ATOM 651 C CA . GLU A 1 88 ? 31.797 -17.025 -14.657 1.00 19.69 88 GLU A CA 1
ATOM 652 C C . GLU A 1 88 ? 31.052 -17.109 -13.325 1.00 19.00 88 GLU A C 1
ATOM 653 O O . GLU A 1 88 ? 31.696 -17.075 -12.246 1.00 19.10 88 GLU A O 1
ATOM 659 N N . GLN A 1 89 ? 29.718 -17.270 -13.377 1.00 17.39 89 GLN A N 1
ATOM 660 C CA . GLN A 1 89 ? 28.992 -17.343 -12.095 1.00 17.23 89 GLN A CA 1
ATOM 661 C C . GLN A 1 89 ? 29.304 -18.650 -11.377 1.00 17.02 89 GLN A C 1
ATOM 662 O O . GLN A 1 89 ? 29.534 -18.693 -10.158 1.00 16.86 89 GLN A O 1
ATOM 668 N N . VAL A 1 90 ? 29.381 -19.740 -12.158 1.00 18.74 90 VAL A N 1
ATOM 669 C CA . VAL A 1 90 ? 29.769 -21.016 -11.588 1.00 18.17 90 VAL A CA 1
ATOM 670 C C . VAL A 1 90 ? 31.171 -21.002 -11.036 1.00 20.80 90 VAL A C 1
ATOM 671 O O . VAL A 1 90 ? 31.439 -21.575 -9.956 1.00 19.62 90 VAL A O 1
ATOM 675 N N . ALA A 1 91 ? 32.116 -20.391 -11.747 1.00 19.98 91 ALA A N 1
ATOM 676 C CA . ALA A 1 91 ? 33.460 -20.278 -11.175 1.00 20.70 91 ALA A CA 1
ATOM 677 C C . ALA A 1 91 ? 33.522 -19.562 -9.829 1.00 19.53 91 ALA A C 1
ATOM 678 O O . ALA A 1 91 ? 34.239 -19.996 -8.889 1.00 20.20 91 ALA A O 1
ATOM 680 N N . GLY A 1 92 ? 32.791 -18.444 -9.710 1.00 17.99 92 GLY A N 1
ATOM 681 C CA . GLY A 1 92 ? 32.802 -17.701 -8.451 1.00 16.50 92 GLY A CA 1
ATOM 682 C C . GLY A 1 92 ? 32.155 -18.584 -7.376 1.00 15.97 92 GLY A C 1
ATOM 683 O O . GLY A 1 92 ? 32.564 -18.546 -6.196 1.00 16.96 92 GLY A O 1
ATOM 684 N N . PHE A 1 93 ? 31.066 -19.285 -7.720 1.00 16.51 93 PHE A N 1
ATOM 685 C CA . PHE A 1 93 ? 30.384 -20.096 -6.702 1.00 15.18 93 PHE A CA 1
ATOM 686 C C . PHE A 1 93 ? 31.291 -21.186 -6.278 1.00 16.07 93 PHE A C 1
ATOM 687 O O . PHE A 1 93 ? 31.391 -21.470 -5.077 1.00 14.79 93 PHE A O 1
ATOM 695 N N . GLU A 1 94 ? 32.015 -21.811 -7.193 1.00 17.68 94 GLU A N 1
ATOM 696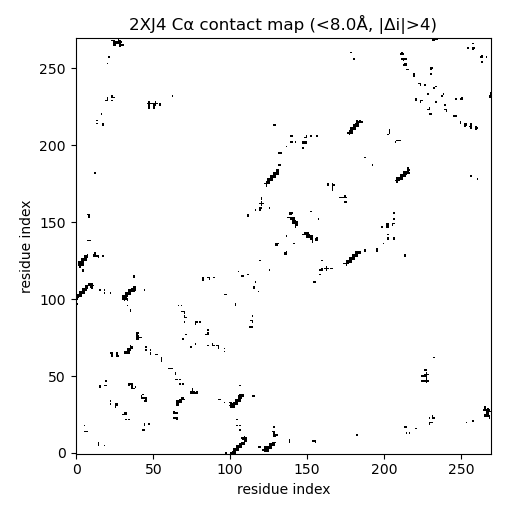 C CA . GLU A 1 94 ? 32.875 -22.926 -6.735 1.00 18.89 94 GLU A CA 1
ATOM 697 C C . GLU A 1 94 ? 33.968 -22.404 -5.780 1.00 20.30 94 GLU A C 1
ATOM 698 O O . GLU A 1 94 ? 34.319 -23.127 -4.791 1.00 19.44 94 GLU A O 1
ATOM 704 N N . ALA A 1 95 ? 34.556 -21.208 -6.064 1.00 18.67 95 ALA A N 1
ATOM 705 C CA . ALA A 1 95 ? 35.597 -20.692 -5.157 1.00 19.14 95 ALA A CA 1
ATOM 706 C C . ALA A 1 95 ? 34.998 -20.372 -3.758 1.00 17.44 95 ALA A C 1
ATOM 707 O O . ALA A 1 95 ? 35.620 -20.626 -2.729 1.00 19.12 95 ALA A O 1
ATOM 709 N N . ALA A 1 96 ? 33.776 -19.791 -3.734 1.00 16.66 96 ALA A N 1
ATOM 710 C CA . ALA A 1 96 ? 33.152 -19.392 -2.454 1.00 15.13 96 ALA A CA 1
ATOM 711 C C . ALA A 1 96 ? 32.840 -20.679 -1.715 1.00 15.63 96 ALA A C 1
ATOM 712 O O . ALA A 1 96 ? 33.054 -20.760 -0.496 1.00 15.73 96 ALA A O 1
ATOM 714 N N . PHE A 1 97 ? 32.335 -21.680 -2.415 1.00 15.38 97 PHE A N 1
ATOM 715 C CA . PHE A 1 97 ? 31.931 -22.910 -1.707 1.00 16.57 97 PHE A CA 1
ATOM 716 C C . PHE A 1 97 ? 33.173 -23.620 -1.185 1.00 18.90 97 PHE A C 1
ATOM 717 O O . PHE A 1 97 ? 33.154 -24.137 -0.039 1.00 19.29 97 PHE A O 1
ATOM 725 N N . ALA A 1 98 ? 34.304 -23.585 -1.971 1.00 17.73 98 ALA A N 1
ATOM 726 C CA . ALA A 1 98 ? 35.502 -24.199 -1.452 1.00 19.04 98 ALA A CA 1
ATOM 727 C C . ALA A 1 98 ? 35.997 -23.523 -0.185 1.00 20.69 98 ALA A C 1
ATOM 728 O O . ALA A 1 98 ? 36.406 -24.175 0.779 1.00 21.28 98 ALA A O 1
ATOM 730 N N . ARG A 1 99 ? 35.913 -22.192 -0.135 1.00 19.14 99 ARG A N 1
ATOM 731 C CA . ARG A 1 99 ? 36.281 -21.494 1.126 1.00 20.11 99 ARG A CA 1
ATOM 732 C C . ARG A 1 99 ? 35.384 -21.824 2.297 1.00 18.34 99 ARG A C 1
ATOM 733 O O . ARG A 1 99 ? 35.859 -22.010 3.408 1.00 20.30 99 ARG A O 1
ATOM 741 N N . ALA A 1 100 ? 34.097 -21.836 2.033 1.00 17.16 100 ALA A N 1
ATOM 742 C CA . ALA A 1 100 ? 33.148 -22.111 3.098 1.00 16.96 100 ALA A CA 1
ATOM 743 C C . ALA A 1 100 ? 33.384 -23.553 3.665 1.00 18.86 100 ALA A C 1
ATOM 744 O O . ALA A 1 100 ? 33.259 -23.756 4.896 1.00 21.18 100 ALA A O 1
ATOM 746 N N . MET A 1 101 ? 33.676 -24.526 2.773 1.00 20.83 101 MET A N 1
ATOM 747 C CA . MET A 1 101 ? 33.830 -25.975 3.145 1.00 22.73 101 MET A CA 1
ATOM 748 C C . MET A 1 101 ? 35.088 -26.110 4.005 1.00 24.57 101 MET A C 1
ATOM 749 O O . MET A 1 101 ? 35.167 -26.837 5.038 1.00 27.97 101 MET A O 1
ATOM 754 N N . ALA A 1 102 ? 36.078 -25.309 3.679 1.00 25.55 102 ALA A N 1
ATOM 755 C CA . ALA A 1 102 ? 37.330 -25.361 4.428 1.00 28.20 102 ALA A CA 1
ATOM 756 C C . ALA A 1 102 ? 37.201 -24.749 5.832 1.00 27.61 102 ALA A C 1
ATOM 757 O O . ALA A 1 102 ? 37.845 -25.177 6.781 1.00 31.95 102 ALA A O 1
ATOM 759 N N . GLU A 1 103 ? 36.253 -23.830 5.994 1.00 27.45 103 GLU A N 1
ATOM 760 C CA . GLU A 1 103 ? 36.166 -22.984 7.180 1.00 28.52 103 GLU A CA 1
ATOM 761 C C . GLU A 1 103 ? 34.997 -23.148 8.181 1.00 29.62 103 GLU A C 1
ATOM 762 O O . GLU A 1 103 ? 35.100 -22.706 9.361 1.00 33.37 103 GLU A O 1
ATOM 768 N N . CYS A 1 104 ? 33.893 -23.730 7.739 1.00 24.54 104 CYS A N 1
ATOM 769 C CA . CYS A 1 104 ? 32.687 -23.651 8.512 1.00 22.31 104 CYS A CA 1
ATOM 770 C C . CYS A 1 104 ? 32.025 -24.969 8.813 1.00 22.56 104 CYS A C 1
ATOM 771 O O . CYS A 1 104 ? 32.261 -25.993 8.125 1.00 24.44 104 CYS A O 1
ATOM 774 N N . ASP A 1 105 ? 31.177 -24.970 9.824 1.00 19.10 105 ASP A N 1
ATOM 775 C CA . ASP A 1 105 ? 30.395 -26.169 10.193 1.00 20.72 105 ASP A CA 1
ATOM 776 C C . ASP A 1 105 ? 29.106 -26.282 9.420 1.00 18.94 105 ASP A C 1
ATOM 777 O O . ASP A 1 105 ? 28.636 -27.429 9.148 1.00 19.23 105 ASP A O 1
ATOM 782 N N . PHE A 1 106 ? 28.459 -25.136 9.141 1.00 15.94 106 PHE A N 1
ATOM 783 C CA . PHE A 1 106 ? 27.245 -25.097 8.308 1.00 14.30 106 PHE A CA 1
ATOM 784 C C . PHE A 1 106 ? 27.492 -24.104 7.192 1.00 14.07 106 PHE A C 1
ATOM 785 O O . PHE A 1 106 ? 28.126 -23.076 7.403 1.00 14.61 106 PHE A O 1
ATOM 793 N N . ILE A 1 107 ? 26.963 -24.401 6.012 1.00 13.70 107 ILE A N 1
ATOM 794 C CA . ILE A 1 107 ? 27.050 -23.485 4.876 1.00 15.42 107 ILE A CA 1
ATOM 795 C C . ILE A 1 107 ? 25.590 -23.254 4.504 1.00 14.13 107 ILE A C 1
ATOM 796 O O . ILE A 1 107 ? 24.867 -24.205 4.115 1.00 15.97 107 ILE A O 1
ATOM 801 N N . LEU A 1 108 ? 25.170 -21.996 4.602 1.00 12.39 108 LEU A N 1
ATOM 802 C CA . LEU A 1 108 ? 23.792 -21.648 4.282 1.00 12.80 108 LEU A CA 1
ATOM 803 C C . LEU A 1 108 ? 23.829 -20.928 2.925 1.00 12.54 108 LEU A C 1
ATOM 804 O O . LEU A 1 108 ? 24.522 -19.912 2.778 1.00 13.65 108 LEU A O 1
ATOM 809 N N . ILE A 1 109 ? 23.068 -21.434 1.940 1.00 11.13 109 ILE A N 1
ATOM 810 C CA . ILE A 1 109 ? 23.091 -20.839 0.611 1.00 11.92 109 ILE A CA 1
ATOM 811 C C . ILE A 1 109 ? 21.678 -20.313 0.343 1.00 13.28 109 ILE A C 1
ATOM 812 O O . ILE A 1 109 ? 20.726 -21.109 0.296 1.00 13.03 109 ILE A O 1
ATOM 817 N N . ASP A 1 110 ? 21.544 -19.014 0.084 1.00 12.86 110 ASP A N 1
ATOM 818 C CA . ASP A 1 110 ? 20.224 -18.407 -0.229 1.00 13.20 110 ASP A CA 1
ATOM 819 C C . ASP A 1 110 ? 20.166 -18.335 -1.746 1.00 15.28 110 ASP A C 1
ATOM 820 O O . ASP A 1 110 ? 21.157 -18.022 -2.393 1.00 16.98 110 ASP A O 1
ATOM 825 N N . THR A 1 111 ? 19.039 -18.745 -2.317 1.00 16.39 111 THR A N 1
ATOM 826 C CA . THR A 1 111 ? 18.931 -18.787 -3.779 1.00 17.24 111 THR A CA 1
ATOM 827 C C . THR A 1 111 ? 17.778 -17.884 -4.231 1.00 19.33 111 THR A C 1
ATOM 828 O O . THR A 1 111 ? 16.791 -17.725 -3.487 1.00 21.36 111 THR A O 1
ATOM 832 N N . PRO A 1 112 ? 17.824 -17.343 -5.477 1.00 18.78 112 PRO A N 1
ATOM 833 C CA . PRO A 1 112 ? 16.762 -16.434 -5.906 1.00 20.42 112 PRO A CA 1
ATOM 834 C C . PRO A 1 112 ? 15.586 -17.210 -6.521 1.00 22.55 112 PRO A C 1
ATOM 835 O O . PRO A 1 112 ? 15.690 -18.400 -6.731 1.00 21.16 112 PRO A O 1
ATOM 839 N N . GLY A 1 113 ? 14.532 -16.545 -6.954 1.00 24.15 113 GLY A N 1
ATOM 840 C CA . GLY A 1 113 ? 13.542 -17.361 -7.746 1.00 24.74 113 GLY A CA 1
ATOM 841 C C . GLY A 1 113 ? 14.121 -17.693 -9.095 1.00 25.01 113 GLY A C 1
ATOM 842 O O . GLY A 1 113 ? 15.195 -17.145 -9.525 1.00 29.39 113 GLY A O 1
ATOM 843 N N . GLY A 1 114 ? 13.509 -18.616 -9.808 1.00 28.03 114 GLY A N 1
ATOM 844 C CA . GLY A 1 114 ? 13.986 -18.816 -11.167 1.00 27.76 114 GLY A CA 1
ATOM 845 C C . GLY A 1 114 ? 15.003 -19.942 -11.147 1.00 31.60 114 GLY A C 1
ATOM 846 O O . GLY A 1 114 ? 15.393 -20.507 -10.085 1.00 35.45 114 GLY A O 1
ATOM 847 N N . ASP A 1 115 ? 15.501 -20.223 -12.317 1.00 31.53 115 ASP A N 1
ATOM 848 C CA . ASP A 1 115 ? 16.377 -21.336 -12.514 1.00 32.19 115 ASP A CA 1
ATOM 849 C C . ASP A 1 115 ? 17.711 -20.711 -13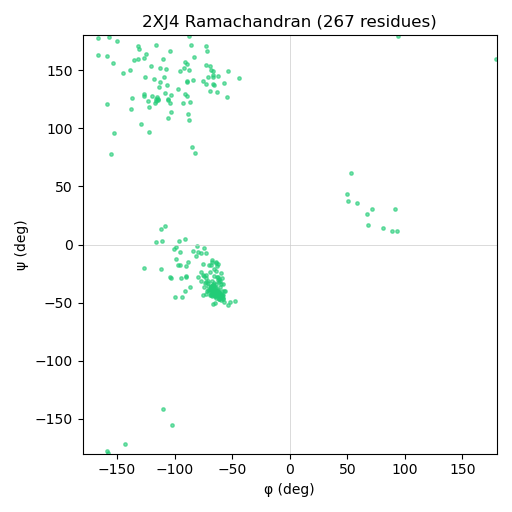.001 1.00 31.45 115 ASP A C 1
ATOM 850 O O . ASP A 1 115 ? 17.707 -19.656 -13.689 1.00 33.93 115 ASP A O 1
ATOM 855 N N . SER A 1 116 ? 18.817 -21.262 -12.565 1.00 26.98 116 SER A N 1
ATOM 856 C CA . SER A 1 116 ? 20.134 -20.811 -13.053 1.00 25.97 116 SER A CA 1
ATOM 857 C C . SER A 1 116 ? 21.061 -21.955 -12.781 1.00 23.38 116 SER A C 1
ATOM 858 O O . SER A 1 116 ? 20.724 -22.813 -11.940 1.00 24.43 116 SER A O 1
ATOM 861 N N . ALA A 1 117 ? 22.221 -21.966 -13.443 1.00 21.83 117 ALA A N 1
ATOM 862 C CA . ALA A 1 117 ? 23.201 -23.061 -13.212 1.00 19.67 117 ALA A CA 1
ATOM 863 C C . ALA A 1 117 ? 23.581 -23.056 -11.729 1.00 18.30 117 ALA A C 1
ATOM 864 O O . ALA A 1 117 ? 23.708 -24.105 -11.148 1.00 19.81 117 ALA A O 1
ATOM 866 N N . ILE A 1 118 ? 23.820 -21.863 -11.133 1.00 17.39 118 ILE A N 1
ATOM 867 C CA . ILE A 1 118 ? 24.366 -21.911 -9.759 1.00 16.09 118 ILE A CA 1
ATOM 868 C C . ILE A 1 118 ? 23.321 -22.392 -8.767 1.00 16.68 118 ILE A C 1
ATOM 869 O O . ILE A 1 118 ? 23.655 -23.073 -7.832 1.00 16.05 118 ILE A O 1
ATOM 874 N N . THR A 1 119 ? 22.042 -22.054 -9.023 1.00 17.73 119 THR A N 1
ATOM 875 C CA . THR A 1 119 ? 20.968 -22.574 -8.134 1.00 17.23 119 THR A CA 1
ATOM 876 C C . THR A 1 119 ? 20.871 -24.086 -8.281 1.00 17.60 119 THR A C 1
ATOM 877 O O . THR A 1 119 ? 20.662 -24.794 -7.301 1.00 18.85 119 THR A O 1
ATOM 881 N N . ARG A 1 120 ? 20.942 -24.594 -9.526 1.00 17.67 120 ARG A N 1
ATOM 882 C CA . ARG A 1 120 ? 20.939 -26.051 -9.703 1.00 18.34 120 ARG A CA 1
ATOM 883 C C . ARG A 1 120 ? 22.075 -26.728 -8.954 1.00 18.12 120 ARG A C 1
ATOM 884 O O . ARG A 1 120 ? 21.860 -27.781 -8.235 1.00 19.55 120 ARG A O 1
ATOM 892 N N . MET A 1 121 ? 23.291 -26.164 -9.098 1.00 16.92 121 MET A N 1
ATOM 893 C CA . MET A 1 121 ? 24.478 -26.728 -8.425 1.00 18.05 121 MET A CA 1
ATOM 894 C C . MET A 1 121 ? 24.289 -26.701 -6.914 1.00 17.27 121 MET A C 1
ATOM 895 O O . MET A 1 121 ? 24.704 -27.668 -6.236 1.00 17.67 121 MET A O 1
ATOM 900 N N . ALA A 1 122 ? 23.740 -25.580 -6.367 1.00 16.45 122 ALA A N 1
ATOM 901 C CA . ALA A 1 122 ? 23.650 -25.500 -4.915 1.00 15.20 122 ALA A CA 1
ATOM 902 C C . ALA A 1 122 ? 22.703 -26.577 -4.448 1.00 15.58 122 ALA A C 1
ATOM 903 O O . ALA A 1 122 ? 22.958 -27.251 -3.421 1.00 15.22 122 ALA A O 1
ATOM 905 N N . HIS A 1 123 ? 21.560 -26.741 -5.113 1.00 16.76 123 HIS A N 1
ATOM 906 C CA . HIS A 1 123 ? 20.576 -27.762 -4.613 1.00 16.53 123 HIS A CA 1
ATOM 907 C C . HIS A 1 123 ? 21.178 -29.159 -4.744 1.00 18.55 123 HIS A C 1
ATOM 908 O O . HIS A 1 123 ? 20.987 -30.000 -3.854 1.00 20.24 123 HIS A O 1
ATOM 915 N N . GLY A 1 124 ? 22.008 -29.383 -5.782 1.00 16.56 124 GLY A N 1
ATOM 916 C CA . GLY A 1 124 ? 22.729 -30.681 -5.898 1.00 18.30 124 GLY A CA 1
ATOM 917 C C . GLY A 1 124 ? 23.667 -30.962 -4.736 1.00 17.74 124 GLY A C 1
ATOM 918 O O . GLY A 1 124 ? 23.893 -32.163 -4.440 1.00 19.84 124 GLY A O 1
ATOM 919 N N . ARG A 1 125 ? 24.248 -29.927 -4.070 1.00 16.72 125 ARG A N 1
ATOM 920 C CA . ARG A 1 125 ? 25.194 -30.147 -2.997 1.00 14.91 125 ARG A CA 1
ATOM 921 C C . ARG A 1 125 ? 24.541 -30.098 -1.617 1.00 15.50 125 ARG A C 1
ATOM 922 O O . ARG A 1 125 ? 25.227 -30.231 -0.600 1.00 16.57 125 ARG A O 1
ATOM 930 N N . ALA A 1 126 ? 23.209 -29.925 -1.570 1.00 15.59 126 ALA A N 1
ATOM 931 C CA . ALA A 1 126 ? 22.519 -29.679 -0.287 1.00 16.03 126 ALA A CA 1
ATOM 932 C C . ALA A 1 126 ? 22.504 -30.959 0.577 1.00 17.48 126 ALA A C 1
ATOM 933 O O . ALA A 1 126 ? 22.263 -32.053 0.057 1.00 19.27 126 ALA A O 1
ATOM 935 N N . ASP A 1 127 ? 22.618 -30.801 1.880 1.00 15.01 127 ASP A N 1
ATOM 936 C CA . ASP A 1 127 ? 22.201 -31.830 2.796 1.00 15.01 127 ASP A CA 1
ATOM 937 C C . ASP A 1 127 ? 20.781 -31.610 3.276 1.00 14.75 127 ASP A C 1
ATOM 938 O O . ASP A 1 127 ? 20.074 -32.590 3.682 1.00 16.05 127 ASP A O 1
ATOM 943 N N . LEU A 1 128 ? 20.367 -30.331 3.309 1.00 13.83 128 LEU A N 1
ATOM 944 C CA . LEU A 1 128 ? 18.980 -29.998 3.697 1.00 12.54 128 LEU A CA 1
ATOM 945 C C . LEU A 1 128 ? 18.527 -28.928 2.720 1.00 13.51 128 LEU A C 1
ATOM 946 O O . LEU A 1 128 ? 19.181 -27.875 2.657 1.00 13.70 128 LEU A O 1
ATOM 951 N N . VAL A 1 129 ? 17.390 -29.138 2.053 1.00 12.28 129 VAL A N 1
ATOM 952 C CA . VAL A 1 129 ? 16.771 -28.084 1.247 1.00 10.45 129 VAL A CA 1
ATOM 953 C C . VAL A 1 129 ? 15.592 -27.546 2.077 1.00 11.21 129 VAL A C 1
ATOM 954 O O . VAL A 1 129 ? 14.751 -28.334 2.556 1.00 11.71 129 VAL A O 1
ATOM 958 N N . VAL A 1 130 ? 15.525 -26.225 2.262 1.00 12.08 130 VAL A N 1
ATOM 959 C CA . VAL A 1 130 ? 14.428 -25.596 2.990 1.00 10.61 130 VAL A CA 1
ATOM 960 C C . VAL A 1 130 ? 13.673 -24.754 1.991 1.00 12.40 130 VAL A C 1
ATOM 961 O O . VAL A 1 130 ? 14.269 -23.849 1.342 1.00 11.16 130 VAL A O 1
ATOM 965 N N . THR A 1 131 ? 12.371 -24.978 1.847 1.00 11.84 131 THR A N 1
ATOM 966 C CA . THR A 1 131 ? 11.587 -24.305 0.818 1.00 11.07 131 THR A CA 1
ATOM 967 C C . THR A 1 131 ? 10.444 -23.549 1.546 1.00 11.50 131 THR A C 1
ATOM 968 O O . THR A 1 131 ? 9.401 -24.124 1.849 1.00 12.13 131 THR A O 1
ATOM 972 N N . PRO A 1 132 ? 10.631 -22.263 1.806 1.00 11.15 132 PRO A N 1
ATOM 973 C CA . PRO A 1 132 ? 9.537 -21.467 2.444 1.00 10.96 132 PRO A CA 1
ATOM 974 C C . PRO A 1 132 ? 8.358 -21.358 1.452 1.00 12.54 132 PRO A C 1
ATOM 975 O O . PRO A 1 132 ? 8.563 -21.032 0.253 1.00 13.46 132 PRO A O 1
ATOM 979 N N . MET A 1 133 ? 7.141 -21.499 1.959 1.00 13.35 133 MET A N 1
ATOM 980 C CA A MET A 1 133 ? 5.974 -21.542 1.096 0.60 14.16 133 MET A CA 1
ATOM 981 C CA B MET A 1 133 ? 6.006 -21.448 1.061 0.40 15.18 133 MET A CA 1
ATOM 982 C C . MET A 1 133 ? 4.814 -20.873 1.874 1.00 13.93 133 MET A C 1
ATOM 983 O O . MET A 1 133 ? 4.529 -21.350 2.986 1.00 15.20 133 MET A O 1
ATOM 992 N N . ASN A 1 134 ? 4.157 -19.866 1.319 1.00 13.99 134 ASN A N 1
ATOM 993 C CA . ASN A 1 134 ? 2.955 -19.358 1.974 1.00 13.79 134 ASN A CA 1
ATOM 994 C C . ASN A 1 134 ? 1.824 -20.332 1.930 1.00 15.09 134 ASN A C 1
ATOM 995 O O . ASN A 1 134 ? 1.718 -21.106 0.947 1.00 16.88 134 ASN A O 1
ATOM 1000 N N . ASP A 1 135 ? 0.959 -20.296 2.938 1.00 15.90 135 ASP A N 1
ATOM 1001 C CA . ASP A 1 135 ? -0.164 -21.284 3.028 1.00 17.21 135 ASP A CA 1
ATOM 1002 C C . ASP A 1 135 ? -1.333 -20.797 2.115 1.00 18.24 135 ASP A C 1
ATOM 1003 O O . ASP A 1 135 ? -2.295 -20.214 2.586 1.00 20.13 135 ASP A O 1
ATOM 1008 N N . SER A 1 136 ? -1.231 -21.003 0.807 1.00 16.58 136 SER A N 1
ATOM 1009 C CA . SER A 1 136 ? -2.316 -20.621 -0.103 1.00 17.15 136 SER A CA 1
ATOM 1010 C C . SER A 1 136 ? -2.267 -21.487 -1.343 1.00 18.11 136 SER A C 1
ATOM 1011 O O . SER A 1 136 ? -1.215 -22.065 -1.734 1.00 19.34 136 SER A O 1
ATOM 1014 N N . PHE A 1 137 ? -3.419 -21.600 -1.989 1.00 19.16 137 PHE A N 1
ATOM 1015 C CA . PHE A 1 137 ? -3.494 -22.524 -3.171 1.00 18.49 137 PHE A CA 1
ATOM 1016 C C . PHE A 1 137 ? -2.569 -22.078 -4.276 1.00 21.84 137 PHE A C 1
ATOM 1017 O O . PHE A 1 137 ? -1.909 -22.934 -4.931 1.00 24.69 137 PHE A O 1
ATOM 1025 N N . VAL A 1 138 ? -2.524 -20.769 -4.526 1.00 23.47 138 VAL A N 1
ATOM 1026 C CA . VAL A 1 138 ? -1.671 -20.271 -5.607 1.00 26.67 138 VAL A CA 1
ATOM 1027 C C . VAL A 1 138 ? -0.216 -20.611 -5.273 1.00 25.73 138 VAL A C 1
ATOM 1028 O O . VAL A 1 138 ? 0.580 -21.014 -6.167 1.00 27.89 138 VAL A O 1
ATOM 1032 N N . ASP A 1 139 ? 0.175 -20.444 -4.024 1.00 25.05 139 ASP A N 1
ATOM 1033 C CA . ASP A 1 139 ? 1.585 -20.696 -3.676 1.00 24.08 139 ASP A CA 1
ATOM 1034 C C . ASP A 1 139 ? 1.940 -22.164 -3.869 1.00 21.95 139 ASP A C 1
ATOM 1035 O O . ASP A 1 139 ? 3.098 -22.516 -4.288 1.00 24.26 139 ASP A O 1
ATOM 1040 N N . PHE A 1 140 ? 0.971 -23.067 -3.549 1.00 19.01 140 PHE A N 1
ATOM 1041 C CA . PHE A 1 140 ? 1.332 -24.522 -3.641 1.00 17.64 140 PHE A CA 1
ATOM 1042 C C . PHE A 1 140 ? 1.661 -24.926 -5.068 1.00 18.11 140 PHE A C 1
ATOM 1043 O O . PHE A 1 140 ? 2.351 -25.966 -5.282 1.00 17.73 140 PHE A O 1
ATOM 1051 N N . ASP A 1 141 ? 1.165 -24.179 -6.045 1.00 21.61 141 ASP A N 1
ATOM 1052 C CA . ASP A 1 141 ? 1.515 -24.519 -7.451 1.00 22.63 141 ASP A CA 1
ATOM 1053 C C . ASP A 1 141 ? 3.009 -24.396 -7.729 1.00 24.74 141 ASP A C 1
ATOM 1054 O O . ASP A 1 141 ? 3.536 -24.993 -8.703 1.00 26.97 141 ASP A O 1
ATOM 1059 N N . MET A 1 142 ? 3.739 -23.699 -6.854 1.00 21.81 142 MET A N 1
ATOM 1060 C CA . MET A 1 142 ? 5.206 -23.706 -6.993 1.00 21.51 142 MET A CA 1
ATOM 1061 C C . MET A 1 142 ? 5.864 -24.994 -6.592 1.00 20.64 142 MET A C 1
ATOM 1062 O O . MET A 1 142 ? 7.123 -25.072 -6.701 1.00 21.31 142 MET A O 1
ATOM 1067 N N . LEU A 1 143 ? 5.105 -25.935 -6.017 1.00 17.93 143 LEU A N 1
ATOM 1068 C CA . LEU A 1 143 ? 5.610 -27.319 -5.744 1.00 17.39 143 LEU A CA 1
ATOM 1069 C C . LEU A 1 143 ? 5.108 -28.209 -6.840 1.00 19.46 143 LEU A C 1
ATOM 1070 O O . LEU A 1 143 ? 5.843 -29.076 -7.371 1.00 22.07 143 LEU A O 1
ATOM 1075 N N . GLY A 1 144 ? 3.815 -28.080 -7.180 1.00 20.04 144 GLY A N 1
ATOM 1076 C CA . GLY A 1 144 ? 3.334 -28.867 -8.333 1.00 19.66 144 GLY A CA 1
ATOM 1077 C C . GLY A 1 144 ? 1.857 -28.548 -8.465 1.00 23.12 144 GLY A C 1
ATOM 1078 O O . GLY A 1 144 ? 1.237 -28.112 -7.478 1.00 22.98 144 GLY A O 1
ATOM 1079 N N . THR A 1 145 ? 1.302 -28.791 -9.668 1.00 23.71 145 THR A N 1
ATOM 1080 C CA . THR A 1 145 ? -0.175 -28.725 -9.872 1.00 25.48 145 THR A CA 1
ATOM 1081 C C . THR A 1 145 ? -0.779 -30.110 -9.547 1.00 26.04 145 THR A C 1
ATOM 1082 O O . THR A 1 145 ? -0.137 -31.149 -9.751 1.00 27.18 145 THR A O 1
ATOM 1086 N N . VAL A 1 146 ? -2.017 -30.140 -9.076 1.00 26.15 146 VAL A N 1
ATOM 1087 C CA . VAL A 1 146 ? -2.671 -31.415 -8.718 1.00 24.71 146 VAL A CA 1
ATOM 1088 C C . VAL A 1 146 ? -4.045 -31.439 -9.350 1.00 27.62 146 VAL A C 1
ATOM 1089 O O . VAL A 1 146 ? -4.575 -30.391 -9.690 1.00 25.98 146 VAL A O 1
ATOM 1093 N N . ASP A 1 147 ? -4.571 -32.663 -9.482 1.00 25.87 147 ASP A N 1
ATOM 1094 C CA . ASP A 1 147 ? -5.935 -32.783 -9.988 1.00 29.09 147 ASP A CA 1
ATOM 1095 C C . ASP A 1 147 ? -6.857 -32.236 -8.884 1.00 28.62 147 ASP A C 1
ATOM 1096 O O . ASP A 1 147 ? -6.715 -32.623 -7.725 1.00 27.50 147 ASP A O 1
ATOM 1101 N N . PRO A 1 148 ? -7.811 -31.344 -9.257 1.00 29.28 148 PRO A N 1
ATOM 1102 C CA . PRO A 1 148 ? -8.663 -30.743 -8.232 1.00 30.17 148 PRO A CA 1
ATOM 1103 C C . PRO A 1 148 ? -9.595 -31.735 -7.509 1.00 30.91 148 PRO A C 1
ATOM 1104 O O . PRO A 1 148 ? -10.093 -31.475 -6.399 1.00 32.66 148 PRO A O 1
ATOM 1108 N N . VAL A 1 149 ? -9.861 -32.871 -8.109 1.00 31.54 149 VAL A N 1
ATOM 1109 C CA . VAL A 1 149 ? -10.730 -33.825 -7.430 1.00 33.66 149 VAL A CA 1
ATOM 1110 C C . VAL A 1 149 ? -9.958 -34.827 -6.635 1.00 32.65 149 VAL A C 1
ATOM 1111 O O . VAL A 1 149 ? -10.324 -35.122 -5.502 1.00 34.85 149 VAL A O 1
ATOM 1115 N N . THR A 1 150 ? -8.879 -35.395 -7.212 1.00 29.81 150 THR A N 1
ATOM 1116 C CA . THR A 1 150 ? -8.217 -36.508 -6.482 1.00 28.70 150 THR A CA 1
ATOM 1117 C C . THR A 1 150 ? -7.008 -36.023 -5.667 1.00 29.05 150 THR A C 1
ATOM 1118 O O . THR A 1 150 ? -6.524 -36.723 -4.714 1.00 29.79 150 THR A O 1
ATOM 1122 N N . LEU A 1 151 ? -6.558 -34.813 -6.044 1.00 27.53 151 LEU A N 1
ATOM 1123 C CA . LEU A 1 151 ? -5.357 -34.177 -5.434 1.00 26.68 151 LEU A CA 1
ATOM 1124 C C . LEU A 1 151 ? -4.092 -34.923 -5.801 1.00 28.35 151 LEU A C 1
ATOM 1125 O O . LEU A 1 151 ? -3.024 -34.682 -5.194 1.00 28.33 151 LEU A O 1
ATOM 1130 N N . GLU A 1 152 ? -4.176 -35.747 -6.823 1.00 28.23 152 GLU A N 1
ATOM 1131 C CA . GLU A 1 152 ? -2.919 -36.351 -7.333 1.00 29.54 152 GLU A CA 1
ATOM 1132 C C . GLU A 1 152 ? -2.066 -35.385 -8.140 1.00 29.25 152 GLU A C 1
ATOM 1133 O O . GLU A 1 152 ? -2.605 -34.572 -8.928 1.00 26.47 152 GLU A O 1
ATOM 1139 N N . LEU A 1 153 ? -0.710 -35.460 -7.966 1.00 28.51 153 LEU A N 1
ATOM 1140 C CA . LEU A 1 153 ? 0.211 -34.609 -8.764 1.00 28.33 153 LEU A CA 1
ATOM 1141 C C . LEU A 1 153 ? -0.020 -34.770 -10.272 1.00 28.51 153 LEU A C 1
ATOM 1142 O O . LEU A 1 153 ? 0.021 -35.874 -10.750 1.00 31.75 153 LEU A O 1
ATOM 1147 N N . THR A 1 154 ? -0.236 -33.698 -11.026 1.00 28.67 154 THR A N 1
ATOM 1148 C CA . THR A 1 154 ? -0.277 -33.844 -12.462 1.00 30.86 154 THR A CA 1
ATOM 1149 C C . THR A 1 154 ? 1.034 -33.315 -13.067 1.00 31.63 154 THR A C 1
ATOM 1150 O O . THR A 1 154 ? 1.405 -33.735 -14.156 1.00 31.95 154 THR A O 1
ATOM 1154 N N . LYS A 1 155 ? 1.711 -32.353 -12.433 1.00 32.35 155 LYS A N 1
ATOM 1155 C CA . LYS A 1 155 ? 2.987 -31.864 -13.009 1.00 32.16 155 LYS A CA 1
ATOM 1156 C C . LYS A 1 155 ? 3.801 -31.202 -11.882 1.00 30.32 155 LYS A C 1
ATOM 1157 O O . LYS A 1 155 ? 3.337 -30.275 -11.238 1.00 29.07 155 LYS A O 1
ATOM 1163 N N . PRO A 1 156 ? 5.005 -31.702 -11.605 1.00 28.17 156 PRO A N 1
ATOM 1164 C CA . PRO A 1 156 ? 5.805 -31.030 -10.576 1.00 25.84 156 PRO A CA 1
ATOM 1165 C C . PRO A 1 156 ? 6.307 -29.711 -11.129 1.00 25.29 156 PRO A C 1
ATOM 1166 O O . PRO A 1 156 ? 6.445 -29.609 -12.317 1.00 26.78 156 PRO A O 1
ATOM 1170 N N . SER A 1 157 ? 6.608 -28.704 -10.282 1.00 22.26 157 SER A N 1
ATOM 1171 C CA . SER A 1 157 ? 7.181 -27.473 -10.803 1.00 21.73 157 SER A CA 1
ATOM 1172 C C . SER A 1 157 ? 8.615 -27.690 -11.223 1.00 21.38 157 SER A C 1
ATOM 1173 O O . SER A 1 157 ? 9.232 -28.717 -10.812 1.00 20.13 157 SER A O 1
ATOM 1176 N N . LEU A 1 158 ? 9.199 -26.681 -11.892 1.00 21.19 158 LEU A N 1
ATOM 1177 C CA . LEU A 1 158 ? 10.610 -26.799 -12.263 1.00 23.54 158 LEU A CA 1
ATOM 1178 C C . LEU A 1 158 ? 11.425 -26.821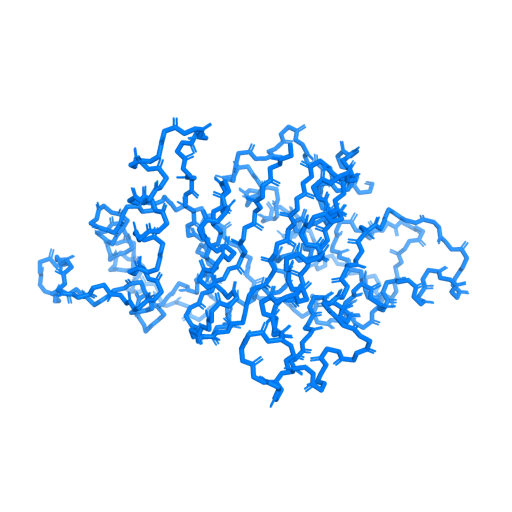 -10.951 1.00 20.92 158 LEU A C 1
ATOM 1179 O O . LEU A 1 158 ? 12.448 -27.555 -10.856 1.00 18.21 158 LEU A O 1
ATOM 1184 N N . TYR A 1 159 ? 11.013 -26.021 -9.946 1.00 18.79 159 TYR A N 1
ATOM 1185 C CA . TYR A 1 159 ? 11.692 -26.122 -8.643 1.00 16.44 159 TYR A CA 1
ATOM 1186 C C . TYR A 1 159 ? 11.733 -27.564 -8.080 1.00 17.28 159 TYR A C 1
ATOM 1187 O O . TYR A 1 159 ? 12.827 -28.076 -7.641 1.00 16.87 159 TYR A O 1
ATOM 1196 N N . SER A 1 160 ? 10.584 -28.218 -8.011 1.00 16.28 160 SER A N 1
ATOM 1197 C CA . SER A 1 160 ? 10.567 -29.553 -7.491 1.00 17.04 160 SER A CA 1
ATOM 1198 C C . SER A 1 160 ? 11.407 -30.490 -8.345 1.00 17.54 160 SER A C 1
ATOM 1199 O O . SER A 1 160 ? 12.087 -31.409 -7.797 1.00 17.04 160 SER A O 1
ATOM 1202 N N . LEU A 1 161 ? 11.327 -30.335 -9.677 1.00 17.61 161 LEU A N 1
ATOM 1203 C CA . LEU A 1 161 ? 12.174 -31.226 -10.592 1.00 19.12 161 LEU A CA 1
ATOM 1204 C C . LEU A 1 161 ? 13.642 -31.052 -10.243 1.00 18.86 161 LEU A C 1
ATOM 1205 O O . LEU A 1 161 ? 14.423 -32.021 -10.343 1.00 18.84 161 LEU A O 1
ATOM 1210 N N . THR A 1 162 ? 14.067 -29.836 -9.832 1.00 17.53 162 THR A N 1
ATOM 1211 C CA . THR A 1 162 ? 15.513 -29.597 -9.551 1.00 17.73 162 THR A CA 1
ATOM 1212 C C . THR A 1 162 ? 15.869 -30.360 -8.240 1.00 18.03 162 THR A C 1
ATOM 1213 O O . THR A 1 162 ? 16.973 -30.924 -8.143 1.00 19.15 162 THR A O 1
ATOM 1217 N N . VAL A 1 163 ? 14.963 -30.353 -7.253 1.00 17.26 163 VAL A N 1
ATOM 1218 C CA . VAL A 1 163 ? 15.259 -31.052 -6.006 1.00 16.83 163 VAL A CA 1
ATOM 1219 C C . VAL A 1 163 ? 15.273 -32.543 -6.335 1.00 17.10 163 VAL A C 1
ATOM 1220 O O . VAL A 1 163 ? 16.137 -33.308 -5.820 1.00 18.17 163 VAL A O 1
ATOM 1224 N N . TRP A 1 164 ? 14.299 -33.006 -7.127 1.00 15.42 164 TRP A N 1
ATOM 1225 C CA . TRP A 1 164 ? 14.295 -34.460 -7.515 1.00 17.01 164 TRP A CA 1
ATOM 1226 C C . TRP A 1 164 ? 15.613 -34.843 -8.190 1.00 16.45 164 TRP A C 1
ATOM 1227 O O . TRP A 1 164 ? 16.136 -35.934 -7.890 1.00 18.51 164 TRP A O 1
ATOM 1238 N N . GLU A 1 165 ? 16.162 -33.974 -9.051 1.00 17.23 165 GLU A N 1
ATOM 1239 C CA . GLU A 1 165 ? 17.398 -34.327 -9.739 1.00 17.94 165 GLU A CA 1
ATOM 1240 C C . GLU A 1 165 ? 18.559 -34.370 -8.749 1.00 18.56 165 GLU A C 1
ATOM 1241 O O . GLU A 1 165 ? 19.406 -35.267 -8.814 1.00 17.16 165 GLU A O 1
ATOM 1247 N N . GLY A 1 166 ? 18.581 -33.441 -7.772 1.00 17.54 166 GLY A N 1
ATOM 1248 C CA . GLY A 1 166 ? 19.628 -33.541 -6.700 1.00 17.57 166 GLY A CA 1
ATOM 1249 C C . GLY A 1 166 ? 19.517 -34.863 -5.961 1.00 18.42 166 GLY A C 1
ATOM 1250 O O 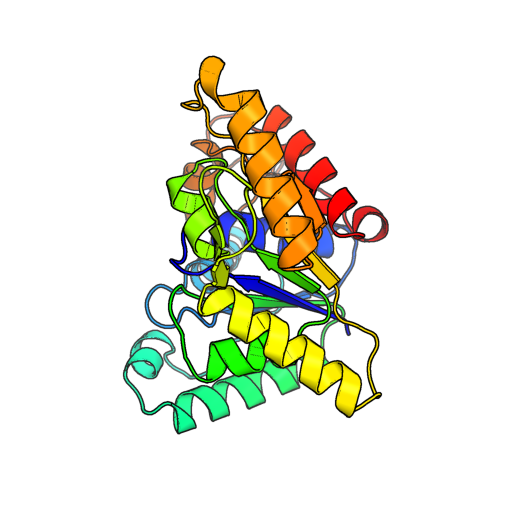. GLY A 1 166 ? 20.532 -35.476 -5.636 1.00 19.36 166 GLY A O 1
ATOM 1251 N N . ARG A 1 167 ? 18.290 -35.322 -5.692 1.00 17.85 167 ARG A N 1
ATOM 1252 C CA . ARG A 1 167 ? 18.135 -36.560 -4.903 1.00 19.51 167 ARG A CA 1
ATOM 1253 C C . ARG A 1 167 ? 18.551 -37.739 -5.753 1.00 18.57 167 ARG A C 1
ATOM 1254 O O . ARG A 1 167 ? 19.201 -38.664 -5.271 1.00 20.22 167 ARG A O 1
ATOM 1262 N N . LYS A 1 168 ? 18.199 -37.726 -7.027 1.00 17.08 168 LYS A N 1
ATOM 1263 C CA . LYS A 1 168 ? 18.547 -38.775 -7.917 1.00 17.73 168 LYS A CA 1
ATOM 1264 C C . LYS A 1 168 ? 20.086 -38.873 -8.004 1.00 16.62 168 LYS A C 1
ATOM 1265 O O . LYS A 1 168 ? 20.650 -39.959 -7.872 1.00 16.92 168 LYS A O 1
ATOM 1271 N N . GLN A 1 169 ? 20.761 -37.755 -8.167 1.00 15.24 169 GLN A N 1
ATOM 1272 C CA . GLN A 1 169 ? 22.232 -37.855 -8.328 1.00 15.29 169 GLN A CA 1
ATOM 1273 C C . GLN A 1 169 ? 22.907 -38.249 -7.014 1.00 17.37 169 GLN A C 1
ATOM 1274 O O . GLN A 1 169 ? 23.894 -39.013 -7.006 1.00 18.78 169 GLN A O 1
ATOM 1280 N N . ARG A 1 170 ? 22.313 -37.821 -5.896 1.00 18.50 170 ARG A N 1
ATOM 1281 C CA . ARG A 1 170 ? 22.891 -38.152 -4.622 1.00 20.88 170 ARG A CA 1
ATOM 1282 C C . ARG A 1 170 ? 22.773 -39.694 -4.432 1.00 20.43 170 ARG A C 1
ATOM 1283 O O . ARG A 1 170 ? 23.770 -40.337 -3.987 1.00 23.32 170 ARG A O 1
ATOM 1291 N N . ALA A 1 171 ? 21.646 -40.313 -4.869 1.00 20.51 171 ALA A N 1
ATOM 1292 C CA . ALA A 1 171 ? 21.460 -41.787 -4.848 1.00 22.32 171 ALA A CA 1
ATOM 1293 C C . ALA A 1 171 ? 22.427 -42.515 -5.771 1.00 23.03 171 ALA A C 1
ATOM 1294 O O . ALA A 1 171 ? 22.982 -43.549 -5.404 1.00 26.49 171 ALA A O 1
ATOM 1296 N N . LEU A 1 172 ? 22.626 -42.001 -6.956 1.00 20.51 172 LEU A N 1
ATOM 1297 C CA . LEU A 1 172 ? 23.487 -42.680 -7.914 1.00 21.51 172 LEU A CA 1
ATOM 1298 C C . LEU A 1 172 ? 24.954 -42.534 -7.600 1.00 22.94 172 LEU A C 1
ATOM 1299 O O . LEU A 1 172 ? 25.794 -43.277 -8.152 1.00 28.57 172 LEU A O 1
ATOM 1304 N N . SER A 1 173 ? 25.305 -41.590 -6.777 1.00 24.15 173 SER A N 1
ATOM 1305 C CA . SER A 1 173 ? 26.720 -41.519 -6.425 1.00 26.50 173 SER A CA 1
ATOM 1306 C C . SER A 1 173 ? 27.078 -42.330 -5.183 1.00 28.98 173 SER A C 1
ATOM 1307 O O . SER A 1 173 ? 28.200 -42.837 -5.096 1.00 34.75 173 SER A O 1
ATOM 1310 N N . GLY A 1 174 ? 26.214 -42.298 -4.186 1.00 29.08 174 GLY A N 1
ATOM 1311 C CA . GLY A 1 174 ? 26.408 -42.974 -2.904 1.00 32.63 174 GLY A CA 1
ATOM 1312 C C . GLY A 1 174 ? 27.745 -42.581 -2.316 1.00 34.29 174 GLY A C 1
ATOM 1313 O O . GLY A 1 174 ? 28.623 -43.503 -2.167 1.00 38.32 174 GLY A O 1
ATOM 1314 N N . GLN A 1 175 ? 27.951 -41.278 -2.034 1.00 29.13 175 GLN A N 1
ATOM 1315 C CA . GLN A 1 175 ? 29.078 -40.922 -1.224 1.00 28.33 175 GLN A CA 1
ATOM 1316 C C . GLN A 1 175 ? 28.650 -40.093 -0.072 1.00 29.81 175 GLN A C 1
ATOM 1317 O O . GLN A 1 175 ? 29.425 -39.927 0.847 1.00 33.83 175 GLN A O 1
ATOM 1323 N N . ARG A 1 176 ? 27.469 -39.466 -0.175 1.00 29.65 176 ARG A N 1
ATOM 1324 C CA . ARG A 1 176 ? 26.953 -38.653 0.971 1.00 30.71 176 ARG A CA 1
ATOM 1325 C C . ARG A 1 176 ? 25.604 -39.146 1.319 1.00 29.70 176 ARG A C 1
ATOM 1326 O O . ARG A 1 176 ? 24.978 -39.774 0.514 1.00 29.59 176 ARG A O 1
ATOM 1334 N N . GLN A 1 177 ? 25.141 -38.772 2.511 1.00 31.02 177 GLN A N 1
ATOM 1335 C CA . GLN A 1 177 ? 23.867 -39.235 3.044 1.00 31.33 177 GLN A CA 1
ATOM 1336 C C . GLN A 1 177 ? 22.721 -38.581 2.192 1.00 28.18 177 GLN A C 1
ATOM 1337 O O . GLN A 1 177 ? 22.902 -37.532 1.549 1.00 27.82 177 GLN A O 1
ATOM 1343 N N . ALA A 1 178 ? 21.588 -39.246 2.143 1.00 25.41 178 ALA A N 1
ATOM 1344 C CA . ALA A 1 178 ? 20.378 -38.735 1.548 1.00 24.88 178 ALA A CA 1
ATOM 1345 C C . ALA A 1 178 ? 20.119 -37.279 1.956 1.00 23.38 178 ALA A C 1
ATOM 1346 O O . ALA A 1 178 ? 20.376 -36.874 3.077 1.00 28.58 178 ALA A O 1
ATOM 1348 N N . MET A 1 179 ? 19.601 -36.502 1.060 1.00 19.89 179 MET A N 1
ATOM 1349 C CA . MET A 1 179 ? 19.324 -35.112 1.386 1.00 18.62 179 MET A CA 1
ATOM 1350 C C . MET A 1 179 ? 17.933 -34.975 1.967 1.00 19.42 179 MET A C 1
ATOM 1351 O O . MET A 1 179 ? 17.005 -35.683 1.515 1.00 25.52 179 MET A O 1
ATOM 1356 N N . ASP A 1 180 ? 17.778 -34.120 2.974 1.00 16.36 180 ASP A N 1
ATOM 1357 C CA . ASP A 1 180 ? 16.459 -33.930 3.581 1.00 15.22 180 ASP A CA 1
ATOM 1358 C C . ASP A 1 180 ? 15.786 -32.737 2.831 1.00 15.03 180 ASP A C 1
ATOM 1359 O O . ASP A 1 180 ? 16.528 -31.841 2.379 1.00 18.01 180 ASP A O 1
ATOM 1364 N N . TRP A 1 181 ? 14.443 -32.686 2.748 1.00 13.15 181 TRP A N 1
ATOM 1365 C CA . TRP A 1 181 ? 13.769 -31.580 2.080 1.00 14.06 181 TRP A CA 1
ATOM 1366 C C . TRP A 1 181 ? 12.607 -31.217 2.910 1.00 13.51 181 TRP A C 1
ATOM 1367 O O . TRP A 1 181 ? 11.709 -32.082 3.126 1.00 13.69 181 TRP A O 1
ATOM 1378 N N . VAL A 1 182 ? 12.592 -29.998 3.444 1.00 11.99 182 VAL A N 1
ATOM 1379 C CA . VAL A 1 182 ? 11.456 -29.552 4.274 1.00 11.94 182 VAL A CA 1
ATOM 1380 C C . VAL A 1 182 ? 10.826 -28.324 3.609 1.00 12.40 182 VAL A C 1
ATOM 1381 O O . VAL A 1 182 ? 11.552 -27.329 3.325 1.00 12.63 182 VAL A O 1
ATOM 1385 N N . VAL A 1 183 ? 9.505 -28.383 3.409 1.00 10.92 183 VAL A N 1
ATOM 1386 C CA . VAL A 1 183 ? 8.762 -27.195 2.988 1.00 11.05 183 VAL A CA 1
ATOM 1387 C C . VAL A 1 183 ? 8.322 -26.542 4.287 1.00 12.51 183 VAL A C 1
ATOM 1388 O O . VAL A 1 183 ? 7.670 -27.176 5.149 1.00 14.32 183 VAL A O 1
ATOM 1392 N N . LEU A 1 184 ? 8.581 -25.239 4.423 1.00 12.69 184 LEU A N 1
ATOM 1393 C CA . LEU A 1 184 ? 8.172 -24.520 5.649 1.00 12.55 184 LEU A CA 1
ATOM 1394 C C . LEU A 1 184 ? 6.940 -23.741 5.279 1.00 14.38 184 LEU A C 1
ATOM 1395 O O . LEU A 1 184 ? 6.980 -22.822 4.482 1.00 15.63 184 LEU A O 1
ATOM 1400 N N . ARG A 1 185 ? 5.822 -24.104 5.875 1.00 13.41 185 ARG A N 1
ATOM 1401 C CA . ARG A 1 185 ? 4.541 -23.480 5.551 1.00 13.83 185 ARG A CA 1
ATOM 1402 C C . ARG A 1 185 ? 4.328 -22.226 6.438 1.00 13.78 185 ARG A C 1
ATOM 1403 O O . ARG A 1 185 ? 4.171 -22.324 7.685 1.00 14.52 185 ARG A O 1
ATOM 1411 N N . ASN A 1 186 ? 4.337 -21.046 5.813 1.00 13.69 186 ASN A N 1
ATOM 1412 C CA . ASN A 1 186 ? 4.124 -19.822 6.573 1.00 12.38 186 ASN A CA 1
ATOM 1413 C C . ASN A 1 186 ? 2.607 -19.612 6.637 1.00 13.95 186 ASN A C 1
ATOM 1414 O O . ASN A 1 186 ? 1.914 -19.493 5.585 1.00 15.16 186 ASN A O 1
ATOM 1419 N N . ARG A 1 187 ? 2.099 -19.537 7.870 1.00 15.82 187 ARG A N 1
ATOM 1420 C CA . ARG A 1 187 ? 0.677 -19.148 7.994 1.00 15.90 187 ARG A CA 1
ATOM 1421 C C . ARG A 1 187 ? 0.447 -17.732 7.556 1.00 16.82 187 ARG A C 1
ATOM 1422 O O . ARG A 1 187 ? 1.326 -16.877 7.725 1.00 16.93 187 ARG A O 1
ATOM 1430 N N . LEU A 1 188 ? -0.724 -17.480 6.959 1.00 17.33 188 LEU A N 1
ATOM 1431 C CA . LEU A 1 188 ? -1.110 -16.148 6.469 1.00 18.44 188 LEU A CA 1
ATOM 1432 C C . LEU A 1 188 ? -2.249 -15.630 7.289 1.00 19.11 188 LEU A C 1
ATOM 1433 O O . LEU A 1 188 ? -3.240 -16.342 7.563 1.00 20.55 188 LEU A O 1
ATOM 1438 N N . ALA A 1 189 ? -2.197 -14.328 7.591 1.00 19.93 189 ALA A N 1
ATOM 1439 C CA . ALA A 1 189 ? -3.286 -13.755 8.398 1.00 19.98 189 ALA A CA 1
ATOM 1440 C C . ALA A 1 189 ? -4.598 -13.721 7.578 1.00 22.05 189 ALA A C 1
ATOM 1441 O O . ALA A 1 189 ? -5.723 -13.673 8.180 1.00 24.29 189 ALA A O 1
ATOM 1443 N N . THR A 1 190 ? -4.492 -13.707 6.237 1.00 19.89 190 THR A N 1
ATOM 1444 C CA . THR A 1 190 ? -5.675 -13.659 5.378 1.00 19.54 190 THR A CA 1
ATOM 1445 C C . THR A 1 190 ? -6.301 -15.030 5.122 1.00 18.11 190 THR A C 1
ATOM 1446 O O . THR A 1 190 ? -7.367 -15.104 4.480 1.00 19.68 190 THR A O 1
ATOM 1450 N N . THR A 1 191 ? -5.691 -16.137 5.577 1.00 16.40 191 THR A N 1
ATOM 1451 C CA . THR A 1 191 ? -6.317 -17.424 5.197 1.00 15.18 191 THR A CA 1
ATOM 1452 C C . THR A 1 191 ? -7.689 -17.550 5.771 1.00 14.08 191 THR A C 1
ATOM 1453 O O . THR A 1 191 ? -7.876 -17.430 7.016 1.00 16.36 191 THR A O 1
ATOM 1457 N N . GLU A 1 192 ? -8.646 -17.924 4.932 1.00 12.70 192 GLU A N 1
ATOM 1458 C CA . GLU A 1 192 ? -10.026 -18.029 5.395 1.00 11.29 192 GLU A CA 1
ATOM 1459 C C . GLU A 1 192 ? -10.304 -19.368 6.065 1.00 12.70 192 GLU A C 1
ATOM 1460 O O . GLU A 1 192 ? -9.843 -20.435 5.551 1.00 14.05 192 GLU A O 1
ATOM 1466 N N . ALA A 1 193 ? -11.110 -19.368 7.155 1.00 12.79 193 ALA A N 1
ATOM 1467 C CA . ALA A 1 193 ? -11.348 -20.630 7.846 1.00 12.59 193 ALA A CA 1
ATOM 1468 C C . ALA A 1 193 ? -11.998 -21.645 6.956 1.00 12.42 193 ALA A C 1
ATOM 1469 O O . ALA A 1 193 ? -11.748 -22.860 7.128 1.00 14.07 193 ALA A O 1
ATOM 1471 N N . ARG A 1 194 ? -12.831 -21.233 5.984 1.00 12.78 194 ARG A N 1
ATOM 1472 C CA . ARG A 1 194 ? -13.524 -22.184 5.095 1.00 13.00 194 ARG A CA 1
ATOM 1473 C C . ARG A 1 194 ? -12.491 -22.978 4.246 1.00 12.89 194 ARG A C 1
ATOM 1474 O O . ARG A 1 194 ? -12.888 -24.027 3.671 1.00 15.46 194 ARG A O 1
ATOM 1482 N N . ASN A 1 195 ? -11.259 -22.483 4.121 1.00 13.69 195 ASN A N 1
ATOM 1483 C CA . ASN A 1 195 ? -10.248 -23.166 3.277 1.00 12.62 195 ASN A CA 1
ATOM 1484 C C . ASN A 1 195 ? -9.264 -24.009 4.070 1.00 14.56 195 ASN A C 1
ATOM 1485 O O . ASN A 1 195 ? -8.385 -24.626 3.410 1.00 16.03 195 ASN A O 1
ATOM 1490 N N . ARG A 1 196 ? -9.352 -23.998 5.423 1.00 14.44 196 ARG A N 1
ATOM 1491 C CA . ARG A 1 196 ? -8.293 -24.670 6.159 1.00 14.59 196 ARG A CA 1
ATOM 1492 C C . ARG A 1 196 ? -8.202 -26.174 5.799 1.00 16.61 196 ARG A C 1
ATOM 1493 O O . ARG A 1 196 ? -7.069 -26.702 5.602 1.00 16.40 196 ARG A O 1
ATOM 1501 N N . LYS A 1 197 ? -9.351 -26.879 5.723 1.00 17.36 197 LYS A N 1
ATOM 1502 C CA . LYS A 1 197 ? -9.264 -28.346 5.496 1.00 19.54 197 LYS A CA 1
ATOM 1503 C C . LYS A 1 197 ? -8.700 -28.583 4.072 1.00 17.26 197 LYS A C 1
ATOM 1504 O O . LYS A 1 197 ? -7.775 -29.436 3.878 1.00 21.33 197 LYS A O 1
ATOM 1510 N N . ARG A 1 198 ? -9.114 -27.792 3.087 1.00 16.98 198 ARG A N 1
ATOM 1511 C CA . ARG A 1 198 ? -8.661 -28.011 1.651 1.00 18.19 198 ARG A CA 1
ATOM 1512 C C . ARG A 1 198 ? -7.172 -27.714 1.556 1.00 16.90 198 ARG A C 1
ATOM 1513 O O . ARG A 1 198 ? -6.422 -28.408 0.854 1.00 18.30 198 ARG A O 1
ATOM 1521 N N . LEU A 1 199 ? -6.727 -26.669 2.279 1.00 16.37 199 LEU A N 1
ATOM 1522 C CA . LEU A 1 199 ? -5.236 -26.334 2.215 1.00 13.84 199 LEU A CA 1
ATOM 1523 C C . LEU A 1 199 ? -4.412 -27.469 2.879 1.00 15.49 199 LEU A C 1
ATOM 1524 O O . LEU A 1 199 ? -3.329 -27.806 2.421 1.00 17.16 199 LEU A O 1
ATOM 1529 N N . GLU A 1 200 ? -4.865 -27.935 4.029 1.00 15.71 200 GLU A N 1
ATOM 1530 C CA . GLU A 1 200 ? -4.193 -29.034 4.750 1.00 16.03 200 GLU A CA 1
ATOM 1531 C C . GLU A 1 200 ? -4.115 -30.259 3.829 1.00 17.47 200 GLU A C 1
ATOM 1532 O O . GLU A 1 200 ? -3.043 -30.891 3.670 1.00 17.93 200 GLU A O 1
ATOM 1538 N N . ASP A 1 201 ? -5.234 -30.624 3.219 1.00 16.44 201 ASP A N 1
ATOM 1539 C CA . ASP A 1 201 ? -5.272 -31.805 2.353 1.00 19.45 201 ASP A CA 1
ATOM 1540 C C . ASP A 1 201 ? -4.392 -31.639 1.147 1.00 18.25 201 ASP A C 1
ATOM 1541 O O . ASP A 1 201 ? -3.674 -32.620 0.784 1.00 20.23 201 ASP A O 1
ATOM 1546 N N . ARG A 1 202 ? -4.407 -30.474 0.508 1.00 17.39 202 ARG A N 1
ATOM 1547 C CA . ARG A 1 202 ? -3.574 -30.276 -0.692 1.00 17.89 202 ARG A CA 1
ATOM 1548 C C . ARG A 1 202 ? -2.108 -30.380 -0.338 1.00 18.17 202 ARG A C 1
ATOM 1549 O O . ARG A 1 202 ? -1.351 -31.021 -1.084 1.00 18.65 202 ARG A O 1
ATOM 1557 N N . LEU A 1 203 ? -1.662 -29.721 0.756 1.00 16.95 203 LEU A N 1
ATOM 1558 C CA . LEU A 1 203 ? -0.175 -29.758 1.048 1.00 15.56 203 LEU A CA 1
ATOM 1559 C C . LEU A 1 203 ? 0.187 -31.180 1.451 1.00 17.17 203 LEU A C 1
ATOM 1560 O O . LEU A 1 203 ? 1.280 -31.649 1.070 1.00 16.86 203 LEU A O 1
ATOM 1565 N N . ASN A 1 204 ? -0.673 -31.890 2.233 1.00 16.77 204 ASN A N 1
ATOM 1566 C CA . ASN A 1 204 ? -0.288 -33.276 2.527 1.00 16.43 204 ASN A CA 1
ATOM 1567 C C . ASN A 1 204 ? -0.245 -34.167 1.279 1.00 17.47 204 ASN A C 1
ATOM 1568 O O . ASN A 1 204 ? 0.638 -35.065 1.240 1.00 17.51 204 ASN A O 1
ATOM 1573 N N . ALA A 1 205 ? -1.117 -33.936 0.297 1.00 16.75 205 ALA A N 1
ATOM 1574 C CA . ALA A 1 205 ? -1.156 -34.738 -0.977 1.00 17.93 205 ALA A CA 1
ATOM 1575 C C . ALA A 1 205 ? 0.171 -34.446 -1.747 1.00 18.33 205 ALA A C 1
ATOM 1576 O O . ALA A 1 205 ? 0.812 -35.373 -2.292 1.00 20.49 205 ALA A O 1
ATOM 1578 N N . LEU A 1 206 ? 0.567 -33.172 -1.789 1.00 18.03 206 LEU A N 1
ATOM 1579 C CA . LEU A 1 206 ? 1.824 -32.788 -2.423 1.00 16.30 206 LEU A CA 1
ATOM 1580 C C . LEU A 1 206 ? 2.997 -33.396 -1.659 1.00 17.30 206 LEU A C 1
ATOM 1581 O O . LEU A 1 206 ? 3.940 -33.844 -2.317 1.00 19.30 206 LEU A O 1
ATOM 1586 N N . ALA A 1 207 ? 3.017 -33.391 -0.344 1.00 15.84 207 ALA A N 1
ATOM 1587 C CA . ALA A 1 207 ? 4.178 -33.906 0.380 1.00 16.88 207 ALA A CA 1
ATOM 1588 C C . ALA A 1 207 ? 4.359 -35.328 -0.015 1.00 18.46 207 ALA A C 1
ATOM 1589 O O . ALA A 1 207 ? 5.527 -35.804 -0.202 1.00 20.45 207 ALA A O 1
ATOM 1591 N N . LYS A 1 208 ? 3.249 -36.076 -0.035 1.00 18.57 208 LYS A N 1
ATOM 1592 C CA . LYS A 1 208 ? 3.355 -37.531 -0.366 1.00 21.48 208 LYS A CA 1
ATOM 1593 C C . LYS A 1 208 ? 3.892 -37.801 -1.752 1.00 20.65 208 LYS A C 1
ATOM 1594 O O . LYS A 1 208 ? 4.759 -38.696 -1.951 1.00 24.21 208 LYS A O 1
ATOM 1600 N N . ARG A 1 209 ? 3.423 -37.063 -2.728 1.00 20.00 209 ARG A N 1
ATOM 1601 C CA . ARG A 1 209 ? 3.791 -37.363 -4.156 1.00 20.66 209 ARG A CA 1
ATOM 1602 C C . ARG A 1 209 ? 5.053 -36.630 -4.649 1.00 22.04 209 ARG A C 1
ATOM 1603 O O . ARG A 1 209 ? 5.707 -37.092 -5.605 1.00 23.84 209 ARG A O 1
ATOM 1611 N N . VAL A 1 210 ? 5.340 -35.468 -4.046 1.00 19.33 210 VAL A N 1
ATOM 1612 C CA . VAL A 1 210 ? 6.568 -34.763 -4.344 1.00 16.97 210 VAL A CA 1
ATOM 1613 C C . VAL A 1 210 ? 7.731 -35.157 -3.455 1.00 18.04 210 VAL A C 1
ATOM 1614 O O . VAL A 1 210 ? 8.900 -35.125 -3.909 1.00 19.18 210 VAL A O 1
ATOM 1618 N N . GLY A 1 211 ? 7.461 -35.600 -2.244 1.00 16.94 211 GLY A N 1
ATOM 1619 C CA . GLY A 1 211 ? 8.480 -36.194 -1.334 1.00 18.31 211 GLY A CA 1
ATOM 1620 C C . GLY A 1 211 ? 9.173 -35.232 -0.388 1.00 18.34 211 GLY A C 1
ATOM 1621 O O . GLY A 1 211 ? 10.272 -35.46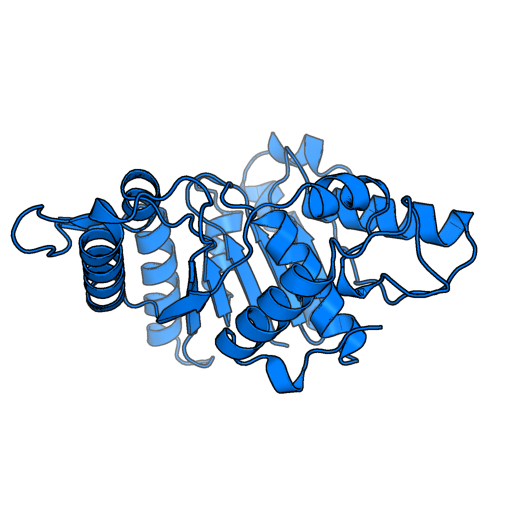7 0.085 1.00 24.08 211 GLY A O 1
ATOM 1622 N N . PHE A 1 212 ? 8.510 -34.200 0.012 1.00 19.24 212 PHE A N 1
ATOM 1623 C CA . PHE A 1 212 ? 9.065 -33.348 1.037 1.00 17.78 212 PHE A CA 1
ATOM 1624 C C . PHE A 1 212 ? 8.343 -33.625 2.378 1.00 17.09 212 PHE A C 1
ATOM 1625 O O . PHE A 1 212 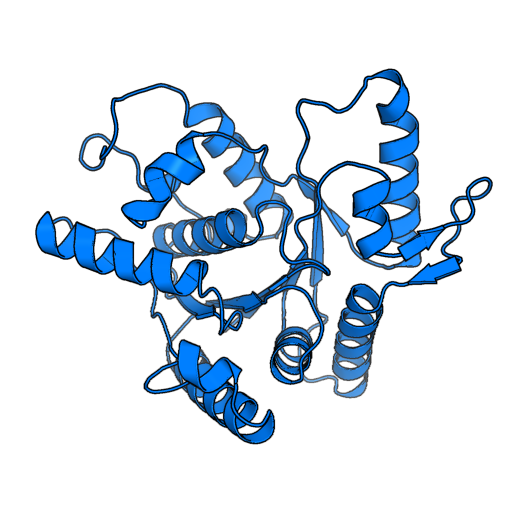? 7.278 -34.266 2.400 1.00 19.65 212 PHE A O 1
ATOM 1633 N N . ARG A 1 213 ? 8.906 -33.129 3.471 1.00 15.54 213 ARG A N 1
ATOM 1634 C CA . ARG A 1 213 ? 8.170 -33.108 4.710 1.00 16.44 213 ARG A CA 1
ATOM 1635 C C . ARG A 1 213 ? 7.803 -31.698 5.071 1.00 14.66 213 ARG A C 1
ATOM 1636 O O . ARG A 1 213 ? 8.404 -30.784 4.527 1.00 14.62 213 ARG A O 1
ATOM 1644 N N . ILE A 1 214 ? 6.820 -31.533 5.918 1.00 15.03 214 ILE A N 1
ATOM 1645 C CA . ILE A 1 214 ? 6.307 -30.167 6.181 1.00 14.23 214 ILE A CA 1
ATOM 1646 C C . ILE A 1 214 ? 6.763 -29.737 7.533 1.00 14.59 214 ILE A C 1
ATOM 1647 O O . ILE A 1 214 ? 6.649 -30.509 8.555 1.00 17.23 214 ILE A O 1
ATOM 1652 N N . GLY A 1 215 ? 7.200 -28.469 7.635 1.00 13.66 215 GLY A N 1
ATOM 1653 C CA . GLY A 1 215 ? 7.462 -27.834 8.913 1.00 15.64 215 GLY A CA 1
ATOM 1654 C C . GLY A 1 215 ? 6.788 -26.488 8.917 1.00 14.85 215 GLY A C 1
ATOM 1655 O O . GLY A 1 215 ? 6.248 -26.058 7.938 1.00 14.99 215 GLY A O 1
ATOM 1656 N N . PRO A 1 216 ? 6.769 -25.837 10.110 1.00 14.49 216 PRO A N 1
ATOM 1657 C CA . PRO A 1 216 ? 6.116 -24.522 10.241 1.00 14.86 216 PRO A CA 1
ATOM 1658 C C . PRO A 1 216 ? 7.123 -23.406 9.924 1.00 14.83 216 PRO A C 1
ATOM 1659 O O . PRO A 1 216 ? 8.313 -23.469 10.319 1.00 16.27 216 PRO A O 1
ATOM 1663 N N . GLY A 1 217 ? 6.645 -22.387 9.218 1.00 15.13 217 GLY A N 1
ATOM 1664 C CA . GLY A 1 217 ? 7.455 -21.257 8.735 1.00 14.63 217 GLY A CA 1
ATOM 1665 C C . GLY A 1 217 ? 7.186 -20.055 9.668 1.00 15.58 217 GLY A C 1
ATOM 1666 O O . GLY A 1 217 ? 6.848 -20.208 10.875 1.00 16.86 217 GLY A O 1
ATOM 1667 N N . LEU A 1 218 ? 7.387 -18.871 9.151 1.00 15.85 218 LEU A N 1
ATOM 1668 C CA . LEU A 1 218 ? 7.266 -17.615 9.868 1.00 15.60 218 LEU A CA 1
ATOM 1669 C C . LEU A 1 218 ? 6.126 -16.792 9.311 1.00 17.31 218 LEU A C 1
ATOM 1670 O O . LEU A 1 218 ? 6.059 -16.538 8.084 1.00 18.63 218 LEU A O 1
ATOM 1675 N N . ARG A 1 219 ? 5.210 -16.393 10.192 1.00 17.87 219 ARG A N 1
ATOM 1676 C CA . ARG A 1 219 ? 4.147 -15.408 9.762 1.00 17.07 219 ARG A CA 1
ATOM 1677 C C . ARG A 1 219 ? 4.819 -14.077 9.459 1.00 18.01 219 ARG A C 1
ATOM 1678 O O . ARG A 1 219 ? 5.779 -13.709 10.166 1.00 19.97 219 ARG A O 1
ATOM 1686 N N . ASP A 1 220 ? 4.332 -13.348 8.454 1.00 17.11 220 ASP A N 1
ATOM 1687 C CA . ASP A 1 220 ? 4.912 -12.042 8.145 1.00 18.41 220 ASP A CA 1
ATOM 1688 C C . ASP A 1 220 ? 4.639 -11.102 9.304 1.00 19.13 220 ASP A C 1
ATOM 1689 O O . ASP A 1 220 ? 3.498 -11.055 9.886 1.00 20.25 220 ASP A O 1
ATOM 1694 N N . ARG A 1 221 ? 5.667 -10.308 9.678 1.00 18.96 221 ARG A N 1
ATOM 1695 C CA . ARG A 1 221 ? 5.495 -9.359 10.777 1.00 17.86 221 ARG A CA 1
ATOM 1696 C C . ARG A 1 221 ? 6.306 -8.143 10.423 1.00 17.73 221 ARG A C 1
ATOM 1697 O O . ARG A 1 221 ? 7.408 -8.282 9.848 1.00 17.66 221 ARG A O 1
ATOM 1705 N N . VAL A 1 222 ? 5.829 -6.983 10.841 1.00 17.48 222 VAL A N 1
ATOM 1706 C CA . VAL A 1 222 ? 6.588 -5.704 10.538 1.00 20.26 222 VAL A CA 1
ATOM 1707 C C . VAL A 1 222 ? 7.953 -5.697 11.202 1.00 18.90 222 VAL A C 1
ATOM 1708 O O . VAL A 1 222 ? 8.912 -5.148 10.663 1.00 18.18 222 VAL A O 1
ATOM 1712 N N . ILE A 1 223 ? 8.125 -6.397 12.325 1.00 16.11 223 ILE A N 1
ATOM 1713 C CA . ILE A 1 223 ? 9.429 -6.338 13.019 1.00 16.62 223 ILE A CA 1
ATOM 1714 C C . ILE A 1 223 ? 10.589 -6.827 12.116 1.00 15.75 223 ILE A C 1
ATOM 1715 O O . ILE A 1 223 ? 11.707 -6.300 12.176 1.00 16.86 223 ILE A O 1
ATOM 1720 N N . TYR A 1 224 ? 10.327 -7.815 11.249 1.00 15.30 224 TYR A N 1
ATOM 1721 C CA . TYR A 1 224 ? 11.477 -8.338 10.453 1.00 14.99 224 TYR A CA 1
ATOM 1722 C C . TYR A 1 224 ? 11.951 -7.224 9.515 1.00 16.79 224 TYR A C 1
ATOM 1723 O O . TYR A 1 224 ? 13.198 -7.094 9.315 1.00 18.18 224 TYR A O 1
ATOM 1732 N N . ARG A 1 225 ? 11.000 -6.475 8.930 1.00 17.32 225 ARG A N 1
ATOM 1733 C CA . ARG A 1 225 ? 11.355 -5.377 8.060 1.00 19.77 225 ARG A CA 1
ATOM 1734 C C . ARG A 1 225 ? 12.039 -4.221 8.755 1.00 17.67 225 ARG A C 1
ATOM 1735 O O . ARG A 1 225 ? 12.966 -3.612 8.188 1.00 20.48 225 ARG A O 1
ATOM 1743 N N . GLU A 1 226 ? 11.634 -3.966 10.001 1.00 15.61 226 GLU A N 1
ATOM 1744 C CA . GLU A 1 226 ? 12.232 -2.869 10.815 1.00 15.43 226 GLU A CA 1
ATOM 1745 C C . GLU A 1 226 ? 13.679 -3.230 11.158 1.00 15.08 226 GLU A C 1
ATOM 1746 O O . GLU A 1 226 ? 14.537 -2.350 11.279 1.00 16.45 226 GLU A O 1
ATOM 1752 N N . LEU A 1 227 ? 13.928 -4.523 11.410 1.00 13.40 227 LEU A N 1
ATOM 1753 C CA . LEU A 1 227 ? 15.283 -4.993 11.818 1.00 13.56 227 LEU A CA 1
ATOM 1754 C C . LEU A 1 227 ? 16.242 -5.142 10.630 1.00 12.53 227 LEU A C 1
ATOM 1755 O O . LEU A 1 227 ? 17.473 -5.100 10.800 1.00 13.20 227 LEU A O 1
ATOM 1760 N N . PHE A 1 228 ? 15.736 -5.417 9.440 1.00 12.04 228 PHE A N 1
ATOM 1761 C CA . PHE A 1 228 ? 16.594 -5.650 8.287 1.00 12.43 228 PHE A CA 1
ATOM 1762 C C . PHE A 1 228 ? 17.710 -4.633 8.065 1.00 12.73 228 PHE A C 1
ATOM 1763 O O . PHE A 1 228 ? 18.841 -5.037 7.764 1.00 12.92 228 PHE A O 1
ATOM 1771 N N . PRO A 1 229 ? 17.419 -3.328 8.108 1.00 11.91 229 PRO A N 1
ATOM 1772 C CA . PRO A 1 229 ? 18.483 -2.396 7.758 1.00 12.37 229 PRO A CA 1
ATOM 1773 C C . PRO A 1 229 ? 19.618 -2.386 8.789 1.00 13.06 229 PRO A C 1
ATOM 1774 O O . PRO A 1 229 ? 20.716 -1.862 8.480 1.00 13.60 229 PRO A O 1
ATOM 1778 N N . PHE A 1 230 ? 19.387 -2.977 9.975 1.00 13.13 230 PHE A N 1
ATOM 1779 C CA . PHE A 1 230 ? 20.454 -3.082 10.964 1.00 12.59 230 PHE A CA 1
ATOM 1780 C C . PHE A 1 230 ? 21.168 -4.419 10.881 1.00 12.65 230 PHE A C 1
ATOM 1781 O O . PHE A 1 230 ? 22.154 -4.626 11.600 1.00 13.60 230 PHE A O 1
ATOM 1789 N N . GLY A 1 231 ? 20.687 -5.351 10.058 1.00 11.93 231 GLY A N 1
ATOM 1790 C CA . GLY A 1 231 ? 21.335 -6.665 9.996 1.00 11.11 231 GLY A CA 1
ATOM 1791 C C . GLY A 1 231 ? 21.059 -7.459 11.283 1.00 10.70 231 GLY A C 1
ATOM 1792 O O . GLY A 1 231 ? 21.885 -8.334 11.677 1.00 11.37 231 GLY A O 1
ATOM 1793 N N . LEU A 1 232 ? 19.897 -7.212 11.890 1.00 11.26 232 LEU A N 1
ATOM 1794 C CA . LEU A 1 232 ? 19.562 -7.884 13.178 1.00 11.59 232 LEU A CA 1
ATOM 1795 C C . LEU A 1 232 ? 18.386 -8.856 12.955 1.00 11.13 232 LEU A C 1
ATOM 1796 O O . LEU A 1 232 ? 17.486 -8.575 12.093 1.00 12.43 232 LEU A O 1
ATOM 1801 N N . THR A 1 233 ? 18.357 -9.903 13.770 1.00 11.92 233 THR A N 1
ATOM 1802 C CA . THR A 1 233 ? 17.279 -10.862 13.766 1.00 11.81 233 THR A CA 1
ATOM 1803 C C . THR A 1 233 ? 16.566 -10.808 15.123 1.00 13.63 233 THR A C 1
ATOM 1804 O O . THR A 1 233 ? 17.097 -10.285 16.131 1.00 15.45 233 THR A O 1
ATOM 1808 N N . ILE A 1 234 ? 15.434 -11.520 15.194 1.00 15.90 234 ILE A N 1
ATOM 1809 C CA . ILE A 1 234 ? 14.768 -11.564 16.532 1.00 17.29 234 ILE A CA 1
ATOM 1810 C C . ILE A 1 234 ? 15.620 -12.213 17.564 1.00 17.74 234 ILE A C 1
ATOM 1811 O O . ILE A 1 234 ? 15.451 -11.887 18.793 1.00 20.85 234 ILE A O 1
ATOM 1816 N N . ALA A 1 235 ? 16.514 -13.133 17.155 1.00 16.80 235 ALA A N 1
ATOM 1817 C CA . ALA A 1 235 ? 17.408 -13.824 18.123 1.00 18.88 235 ALA A CA 1
ATOM 1818 C C . ALA A 1 235 ? 18.441 -12.896 18.766 1.00 18.30 235 ALA A C 1
ATOM 1819 O O . ALA A 1 235 ? 19.126 -13.303 19.764 1.00 22.04 235 ALA A O 1
ATOM 1821 N N . ASP A 1 236 ? 18.650 -11.683 18.197 1.00 14.08 236 ASP A N 1
ATOM 1822 C CA . ASP A 1 236 ? 19.706 -10.750 18.651 1.00 14.61 236 ASP A CA 1
ATOM 1823 C C . ASP A 1 236 ? 19.142 -9.829 19.737 1.00 14.83 236 ASP A C 1
ATOM 1824 O O . ASP A 1 236 ? 19.927 -9.185 20.420 1.00 15.30 236 ASP A O 1
ATOM 1829 N N . LEU A 1 237 ? 17.786 -9.693 19.857 1.00 16.44 237 LEU A N 1
ATOM 1830 C CA . LEU A 1 237 ? 17.225 -8.598 20.652 1.00 14.92 237 LEU A CA 1
ATOM 1831 C C . LEU A 1 237 ? 17.490 -8.957 22.138 1.00 14.46 237 LEU A C 1
ATOM 1832 O O . LEU A 1 237 ? 17.336 -10.140 22.570 1.00 16.47 237 LEU A O 1
ATOM 1837 N N . SER A 1 238 ? 17.885 -7.932 22.886 1.00 13.60 238 SER A N 1
ATOM 1838 C CA . SER A 1 238 ? 18.227 -8.143 24.284 1.00 14.25 238 SER A CA 1
ATOM 1839 C C . SER A 1 238 ? 18.294 -6.753 24.906 1.00 14.70 238 SER A C 1
ATOM 1840 O O . SER A 1 238 ? 18.191 -5.769 24.204 1.00 17.24 238 SER A O 1
ATOM 1843 N N . PRO A 1 239 ? 18.550 -6.659 26.212 1.00 15.57 239 PRO A N 1
ATOM 1844 C CA . PRO A 1 239 ? 18.704 -5.316 26.742 1.00 16.36 239 PRO A CA 1
ATOM 1845 C C . PRO A 1 239 ? 19.880 -4.562 26.199 1.00 18.44 239 PRO A C 1
ATOM 1846 O O . PRO A 1 239 ? 19.911 -3.361 26.335 1.00 21.19 239 PRO A O 1
ATOM 1850 N N . GLN A 1 240 ? 20.826 -5.218 25.555 1.00 16.26 240 GLN A N 1
ATOM 1851 C CA . GLN A 1 240 ? 21.991 -4.521 24.975 1.00 16.70 240 GLN A CA 1
ATOM 1852 C C . GLN A 1 240 ? 21.753 -4.221 23.497 1.00 17.03 240 GLN A C 1
ATOM 1853 O O . GLN A 1 240 ? 22.478 -3.384 22.919 1.00 19.68 240 GLN A O 1
ATOM 1859 N N . VAL A 1 241 ? 20.791 -4.889 22.861 1.00 16.78 241 VAL A N 1
ATOM 1860 C CA . VAL A 1 241 ? 20.584 -4.709 21.400 1.00 16.82 241 VAL A CA 1
ATOM 1861 C C . VAL A 1 241 ? 19.116 -4.416 21.179 1.00 17.67 241 VAL A C 1
ATOM 1862 O O . VAL A 1 241 ? 18.212 -5.315 21.255 1.00 17.79 241 VAL A O 1
ATOM 1866 N N . ARG A 1 242 ? 18.804 -3.129 20.920 1.00 19.84 242 ARG A N 1
ATOM 1867 C CA . ARG A 1 242 ? 17.364 -2.864 20.748 1.00 22.87 242 ARG A CA 1
ATOM 1868 C C . ARG A 1 242 ? 17.282 -1.612 19.879 1.00 24.92 242 ARG A C 1
ATOM 1869 O O . ARG A 1 242 ? 17.152 -0.498 20.265 1.00 26.29 242 ARG A O 1
ATOM 1877 N N . PRO A 1 243 ? 17.490 -1.801 18.614 1.00 21.90 243 PRO A N 1
ATOM 1878 C CA . PRO A 1 243 ? 17.682 -0.786 17.601 1.00 24.12 243 PRO A CA 1
ATOM 1879 C C . PRO A 1 243 ? 16.326 -0.144 17.216 1.00 26.04 243 PRO A C 1
ATOM 1880 O O . PRO A 1 243 ? 16.319 0.789 16.407 1.00 30.25 243 PRO A O 1
ATOM 1884 N N . VAL A 1 244 ? 15.195 -0.662 17.707 1.00 25.31 244 VAL A N 1
ATOM 1885 C CA . VAL A 1 244 ? 13.925 -0.033 17.448 1.00 28.52 244 VAL A CA 1
ATOM 1886 C C . VAL A 1 244 ? 13.152 0.118 18.749 1.00 28.81 244 VAL A C 1
ATOM 1887 O O . VAL A 1 244 ? 13.573 -0.415 19.796 1.00 27.26 244 VAL A O 1
ATOM 1891 N N . PRO A 1 245 ? 12.053 0.890 18.741 1.00 31.68 245 PRO A N 1
ATOM 1892 C CA . PRO A 1 245 ? 11.337 1.084 20.047 1.00 32.26 245 PRO A CA 1
ATOM 1893 C C . PRO A 1 245 ? 10.933 -0.309 20.635 1.00 33.14 245 PRO A C 1
ATOM 1894 O O . PRO A 1 245 ? 10.495 -1.228 19.877 1.00 32.30 245 PRO A O 1
ATOM 1898 N N . VAL A 1 246 ? 11.096 -0.478 21.962 1.00 31.99 246 VAL A N 1
ATOM 1899 C CA . VAL A 1 246 ? 10.839 -1.772 22.593 1.00 33.90 246 VAL A CA 1
ATOM 1900 C C . VAL A 1 246 ? 9.363 -2.080 22.379 1.00 33.13 246 VAL A C 1
ATOM 1901 O O . VAL A 1 246 ? 8.524 -1.150 22.327 1.00 33.93 246 VAL A O 1
ATOM 1905 N N . SER A 1 247 ? 9.059 -3.391 22.185 1.00 29.93 247 SER A N 1
ATOM 1906 C CA . SER A 1 247 ? 7.698 -3.837 21.946 1.00 30.12 247 SER A CA 1
ATOM 1907 C C . SER A 1 247 ? 7.737 -5.253 22.357 1.00 29.79 247 SER A C 1
ATOM 1908 O O . SER A 1 247 ? 8.807 -5.742 22.722 1.00 29.32 247 SER A O 1
ATOM 1911 N N . LEU A 1 248 ? 6.580 -5.914 22.270 1.00 29.39 248 LEU A N 1
ATOM 1912 C CA . LEU A 1 248 ? 6.503 -7.373 22.609 1.00 28.19 248 LEU A CA 1
ATOM 1913 C C . LEU A 1 248 ? 6.321 -8.104 21.312 1.00 26.80 248 LEU A C 1
ATOM 1914 O O . LEU A 1 248 ? 5.973 -9.322 21.331 1.00 24.57 248 LEU A O 1
ATOM 1919 N N . GLN A 1 249 ? 6.619 -7.371 20.200 1.00 24.42 249 GLN A N 1
ATOM 1920 C CA . GLN A 1 249 ? 6.250 -7.879 18.881 1.00 24.56 249 GLN A CA 1
ATOM 1921 C C . GLN A 1 249 ? 7.191 -9.015 18.460 1.00 24.71 249 GLN A C 1
ATOM 1922 O O . GLN A 1 249 ? 7.055 -9.537 17.351 1.00 29.03 249 GLN A O 1
ATOM 1928 N N . HIS A 1 250 ? 8.193 -9.357 19.239 1.00 21.92 250 HIS A N 1
ATOM 1929 C CA . HIS A 1 250 ? 9.139 -10.362 18.934 1.00 19.87 250 HIS A CA 1
ATOM 1930 C C . HIS A 1 250 ? 8.764 -11.707 19.655 1.00 19.15 250 HIS A C 1
ATOM 1931 O O . HIS A 1 250 ? 9.351 -12.725 19.310 1.00 18.90 250 HIS A O 1
ATOM 1938 N N . LEU A 1 251 ? 7.835 -11.724 20.620 1.00 18.32 251 LEU A N 1
ATOM 1939 C CA . LEU A 1 251 ? 7.666 -12.973 21.385 1.00 16.63 251 LEU A CA 1
ATOM 1940 C C . LEU A 1 251 ? 7.058 -14.097 20.560 1.00 16.23 251 LEU A C 1
ATOM 1941 O O . LEU A 1 251 ? 7.557 -15.253 20.642 1.00 17.61 251 LEU A O 1
ATOM 1946 N N . ALA A 1 252 ? 6.015 -13.793 19.762 1.00 16.74 252 ALA A N 1
ATOM 1947 C CA . ALA A 1 252 ? 5.391 -14.876 18.972 1.00 15.42 252 ALA A CA 1
ATOM 1948 C C . ALA A 1 252 ? 6.396 -15.309 17.911 1.00 16.43 252 ALA A C 1
ATOM 1949 O O . ALA A 1 252 ? 6.501 -16.507 17.591 1.00 19.48 252 ALA A O 1
ATOM 1951 N N . ALA A 1 253 ? 7.151 -14.353 17.385 1.00 17.72 253 ALA A N 1
ATOM 1952 C CA . ALA A 1 253 ? 8.144 -14.678 16.335 1.00 16.68 253 ALA A CA 1
ATOM 1953 C C . ALA A 1 253 ? 9.209 -15.620 16.932 1.00 18.03 253 ALA A C 1
ATOM 1954 O O . ALA A 1 253 ? 9.577 -16.598 16.256 1.00 19.22 253 ALA A O 1
ATOM 1956 N N . ARG A 1 254 ? 9.674 -15.360 18.168 1.00 18.17 254 ARG A N 1
ATOM 1957 C CA . ARG A 1 254 ? 10.663 -16.213 18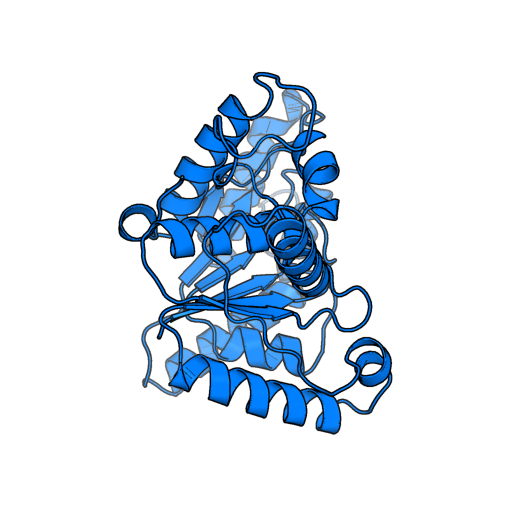.766 1.00 19.59 254 ARG A CA 1
ATOM 1958 C C . ARG A 1 254 ? 10.087 -17.618 18.935 1.00 18.43 254 ARG A C 1
ATOM 1959 O O . ARG A 1 254 ? 10.805 -18.657 18.678 1.00 19.63 254 ARG A O 1
ATOM 1967 N N . GLN A 1 255 ? 8.827 -17.742 19.344 1.00 18.18 255 GLN A N 1
ATOM 1968 C CA . GLN A 1 255 ? 8.233 -19.112 19.427 1.00 22.12 255 GLN A CA 1
ATOM 1969 C C . GLN A 1 255 ? 8.165 -19.815 18.037 1.00 19.64 255 GLN A C 1
ATOM 1970 O O . GLN A 1 255 ? 8.474 -21.043 17.888 1.00 19.49 255 GLN A O 1
ATOM 1976 N N . GLU A 1 256 ? 7.760 -19.043 17.008 1.00 16.74 256 GLU A N 1
ATOM 1977 C CA . GLU A 1 256 ? 7.688 -19.647 15.637 1.00 15.96 256 GLU A CA 1
ATOM 1978 C C . GLU A 1 256 ? 9.099 -20.115 15.220 1.00 15.62 256 GLU A C 1
ATOM 1979 O O . GLU A 1 256 ? 9.239 -21.234 14.623 1.00 15.94 256 GLU A O 1
ATOM 1985 N N . LEU A 1 257 ? 10.115 -19.300 15.507 1.00 16.09 257 LEU A N 1
ATOM 1986 C CA . LEU A 1 257 ? 11.455 -19.704 15.087 1.00 17.05 257 LEU A CA 1
ATOM 1987 C C . LEU A 1 257 ? 11.911 -20.988 15.798 1.00 16.57 257 LEU A C 1
ATOM 1988 O O . LEU A 1 257 ? 12.553 -21.836 15.154 1.00 16.49 257 LEU A O 1
ATOM 1993 N N . ARG A 1 258 ? 11.578 -21.173 17.094 1.00 17.98 258 ARG A N 1
ATOM 1994 C CA . ARG A 1 258 ? 11.942 -22.426 17.794 1.00 19.14 258 ARG A CA 1
ATOM 1995 C C . ARG A 1 258 ? 11.299 -23.576 17.131 1.00 16.93 258 ARG A C 1
ATOM 1996 O O . ARG A 1 258 ? 11.902 -24.633 16.909 1.00 18.38 258 ARG A O 1
ATOM 2004 N N . ALA A 1 259 ? 10.034 -23.459 16.779 1.00 15.50 259 ALA A N 1
ATOM 2005 C CA . ALA A 1 259 ? 9.300 -24.603 16.099 1.00 18.97 259 ALA A CA 1
ATOM 2006 C C . ALA A 1 259 ? 9.843 -24.894 14.729 1.00 17.11 259 ALA A C 1
ATOM 2007 O O . ALA A 1 259 ? 9.946 -26.048 14.303 1.00 18.01 259 ALA A O 1
ATOM 2009 N N . LEU A 1 260 ? 10.251 -23.825 14.062 1.00 14.95 260 LEU A N 1
ATOM 2010 C CA . LEU A 1 260 ? 10.793 -23.966 12.696 1.00 14.53 260 LEU A CA 1
ATOM 2011 C C . LEU A 1 260 ? 12.149 -24.752 12.791 1.00 15.08 260 LEU A C 1
ATOM 2012 O O . LEU A 1 260 ? 12.380 -25.727 12.078 1.00 15.71 260 LEU A O 1
ATOM 2017 N N . MET A 1 261 ? 13.044 -24.285 13.665 1.00 15.04 261 MET A N 1
ATOM 2018 C CA . MET A 1 261 ? 14.371 -24.932 13.798 1.00 14.83 261 MET A CA 1
ATOM 2019 C C . MET A 1 261 ? 14.169 -26.383 14.232 1.00 15.20 261 MET A C 1
ATOM 2020 O O . MET A 1 261 ? 14.936 -27.248 13.752 1.00 16.82 261 MET A O 1
ATOM 2025 N N . HIS A 1 262 ? 13.180 -26.683 15.093 1.00 16.52 262 HIS A N 1
ATOM 2026 C CA . HIS A 1 262 ? 12.954 -28.057 15.546 1.00 18.89 262 HIS A CA 1
ATOM 2027 C C . HIS A 1 262 ? 12.575 -28.915 14.368 1.00 18.23 262 HIS A C 1
ATOM 2028 O O . HIS A 1 262 ? 13.132 -30.048 14.215 1.00 19.17 262 HIS A O 1
ATOM 2035 N N . SER A 1 263 ? 11.731 -28.380 13.473 1.00 16.26 263 SER A N 1
ATOM 2036 C CA . SER A 1 263 ? 11.300 -29.195 12.315 1.00 15.01 263 SER A CA 1
ATOM 2037 C C . SER A 1 263 ? 12.458 -29.533 11.353 1.00 15.47 263 SER A C 1
ATOM 2038 O O . SER A 1 263 ? 12.379 -30.529 10.642 1.00 17.52 263 SER A O 1
ATOM 2041 N N . LEU A 1 264 ? 13.490 -28.662 11.315 1.00 14.42 264 LEU A N 1
ATOM 2042 C CA . LEU A 1 264 ? 14.645 -28.892 10.411 1.00 15.39 264 LEU A CA 1
ATOM 2043 C C . LEU A 1 264 ? 15.579 -29.892 10.987 1.00 16.70 264 LEU A C 1
ATOM 2044 O O . LEU A 1 264 ? 16.569 -30.212 10.334 1.00 18.33 264 LEU A O 1
ATOM 2049 N N . GLY A 1 265 ? 15.365 -30.337 12.232 1.00 17.34 265 GLY A N 1
ATOM 2050 C CA . GLY A 1 265 ? 16.338 -31.238 12.822 1.00 18.63 265 GLY A CA 1
ATOM 2051 C C . GLY A 1 265 ? 17.438 -30.453 13.533 1.00 19.52 265 GLY A C 1
ATOM 2052 O O . GLY A 1 265 ? 18.480 -31.043 13.895 1.00 21.78 265 GLY A O 1
ATOM 2053 N N . LEU A 1 266 ? 17.256 -29.153 13.727 1.00 18.05 266 LEU A N 1
ATOM 2054 C CA . LEU A 1 266 ? 18.402 -28.381 14.171 1.00 19.12 266 LEU A CA 1
ATOM 2055 C C . LEU A 1 266 ? 18.250 -27.854 15.614 1.00 19.62 266 LEU A C 1
ATOM 2056 O O . LEU A 1 266 ? 19.068 -27.039 16.016 1.00 21.36 266 LEU A O 1
ATOM 2061 N N . SER A 1 267 ? 17.277 -28.346 16.406 1.00 20.66 267 SER A N 1
ATOM 2062 C CA . SER A 1 267 ? 17.136 -27.813 17.777 1.00 22.80 267 SER A CA 1
ATOM 2063 C C . SER A 1 267 ? 18.438 -27.959 18.623 1.00 23.00 267 SER A C 1
ATOM 2064 O O . SER A 1 267 ? 18.812 -27.053 19.423 1.00 24.64 267 SER A O 1
ATOM 2067 N N . ALA A 1 268 ? 19.136 -29.101 18.493 1.00 22.66 268 ALA A N 1
ATOM 2068 C CA . ALA A 1 268 ? 20.394 -29.275 19.280 1.00 24.83 268 ALA A CA 1
ATOM 2069 C C . ALA A 1 268 ? 21.507 -28.317 18.933 1.00 23.82 268 ALA A C 1
ATOM 2070 O O . ALA A 1 268 ? 22.475 -28.183 19.702 1.00 25.83 268 ALA A O 1
ATOM 2072 N N . TYR A 1 269 ? 21.378 -27.662 17.756 1.00 20.94 269 TYR A N 1
ATOM 2073 C CA . TYR A 1 269 ? 22.403 -26.800 17.250 1.00 20.39 269 TYR A CA 1
ATOM 2074 C C . TYR A 1 269 ? 21.937 -25.336 17.296 1.00 20.86 269 TYR A C 1
ATOM 2075 O O . TYR A 1 269 ? 22.669 -24.456 16.753 1.00 23.07 269 TYR A O 1
ATOM 2084 N N . SER A 1 270 ? 20.741 -25.029 17.820 1.00 20.29 270 SER A N 1
ATOM 2085 C CA . SER A 1 270 ? 20.270 -23.633 17.708 1.00 21.14 270 SER A CA 1
ATOM 2086 C C . SER A 1 270 ? 20.356 -22.978 19.054 1.00 23.56 270 SER A C 1
ATOM 2087 O O . SER A 1 270 ? 20.161 -23.638 20.082 1.00 26.13 270 SER A O 1
ATOM 2090 N N . GLY A 1 271 ? 20.554 -21.674 19.087 1.00 21.35 271 GLY A N 1
ATOM 2091 C CA . GLY A 1 271 ? 20.458 -20.938 20.304 1.00 21.24 271 GLY A CA 1
ATOM 2092 C C . GLY A 1 271 ? 19.839 -19.566 20.035 1.00 22.47 271 GLY A C 1
ATOM 2093 O O . GLY A 1 271 ? 19.438 -19.198 18.902 1.00 20.57 271 GLY A O 1
ATOM 2094 N N . GLU A 1 272 ? 19.864 -18.728 21.079 1.00 24.95 272 GLU A N 1
ATOM 2095 C CA . GLU A 1 272 ? 19.499 -17.294 20.840 1.00 26.75 272 GLU A CA 1
ATOM 2096 C C . GLU A 1 272 ? 20.304 -16.507 21.883 1.00 27.61 272 GLU A C 1
ATOM 2097 O O . GLU A 1 272 ? 21.018 -17.102 22.706 1.00 25.32 272 GLU A O 1
ATOM 2103 N N . THR A 1 273 ? 20.235 -15.176 21.818 1.00 28.80 273 THR A N 1
ATOM 2104 C CA . THR A 1 273 ? 21.170 -14.357 22.642 1.00 28.34 273 THR A CA 1
ATOM 2105 C C . THR A 1 273 ? 20.931 -14.642 24.202 1.00 29.01 273 THR A C 1
ATOM 2106 O O . THR A 1 273 ? 19.761 -15.057 24.548 1.00 32.90 273 THR A O 1
#

Solvent-accessible surface area: 12916 Å² total; per-residue (Å²): 72,101,2,3,0,0,0,2,45,147,28,32,19,44,10,14,40,2,0,7,5,0,0,0,2,0,15,46,41,67,18,102,2,0,4,0,3,3,8,9,146,112,22,36,1,9,96,4,8,90,40,0,115,63,29,2,80,101,94,167,46,157,27,43,59,18,36,51,10,75,12,45,163,82,6,82,50,13,14,112,120,56,84,136,67,15,35,63,11,0,72,68,6,23,62,125,0,67,92,72,10,73,6,0,0,0,1,1,26,29,53,71,28,35,3,9,131,42,0,0,32,78,0,27,12,0,0,0,0,1,34,2,27,63,124,33,3,70,17,0,2,47,19,46,103,130,91,36,75,40,92,131,23,6,89,19,0,81,21,0,85,84,6,75,114,88,22,81,127,68,60,159,98,150,92,5,48,1,0,0,0,28,4,78,51,111,115,24,89,88,160,17,99,154,136,6,76,48,51,0,63,22,2,5,160,141,6,36,6,100,49,3,56,7,12,103,115,67,81,5,21,138,75,1,54,80,52,0,2,0,2,5,0,23,26,101,134,1,150,30,30,118,117,40,141,90,32,88,37,0,64,124,28,14,163,46,0,4,129,21,7,52,5,56,100,85,34,25,77,82

Foldseek 3Di:
DAEEEEDFAAADQCRLLLLLLVVLQLVQLPWAEEEEEAPLQPCLNVLLLVLQVVLCVVVVHDGGGHHYAYLDPRSNVVVVDDLVSSVNSLVVRVVVCVVDTDYYYYYYHHDDGVSSLVSLLRHQEYEYEFELDPVRCCRQADADLPPLAGPGGHPVLVSNVVSQVVCVVVPPDDGHAYEYAYEYEPPDDPVCPVVSVVNVVNSCVRSPHHYFHDAYDDVVSVVCRSNSDHLLADDVVDDPDDDDCRSVVRVVSSCRRCVVRVRNSSTDGD

CATH classification: 3.40.50.300

InterPro domains:
  IPR015223 ATPase MipZ [PF09140] (5-267)
  IPR027417 P-loop containing nucleoside triphosphate hydrolase [G3DSA:3.40.50.300] (1-278)
  IPR027417 P-loop containing nucleoside triphosphate hydrolase [SSF52540] (4-240)
  IPR050678 DNA Partitioning ATPase [PTHR13696] (3-261)

Radius of gyration: 18.38 Å; Cα contacts (8 Å, |Δi|>4): 497; chains: 1; bounding box: 51×45×45 Å

Organism: Caulobacter vibrioides (strain NA1000 / CB15N) (NCBI:txid565050)

B-factor: mean 23.69, std 10.5, range [8.79, 60.15]

Nearest PDB structures (foldseek):
  2xj4-assembly1_A  TM=1.004E+00  e=1.875E-56  Caulobacter vibrioides
  2xit-assembly1_A  TM=9.836E-01  e=3.403E-48  Caulobacter vibrioides
  2xj9-assembly1_A  TM=9.623E-01  e=8.432E-44  Caulobacter vibrioides
  2xj9-assembly1_B  TM=9.434E-01  e=1.862E-43  Caulobacter vibrioides
  7dut-assembly1_A  TM=6.336E-01  e=1.091E-06  Saccharolobus solfataricus P2